Protein AF-A0A520B9X3-F1 (afdb_monomer_lite)

Sequence (328 aa):
MKSFNWRTSLVFCVSFFAVFLAEIAVNIACGPEQDPYDYYVSYFHNNVQGDDYTPFAFNEMVNLYSDEEVEDEGEINSEEWAKYLSVKKEDVYQIMYNADSLTSVKLARLSAKSYNNLPDSLKQNSFVQSLLKNESALKYFLFAKSCEPLAIANYDSWNPAPRDSGLMEKKAEEALANAKAEKDQFLKLRYAYQAIRMQHYAGYYGEAQTTYEQLIEPINSNSSIKGWAMAIYAGAVRYLGNPDKGAYLFSKVFASNPERRVQAYKNYFYTGASLDETLKFARNKGEKANIFAINSFGNPSPDLNGLEKVYDNDPTSLITGALLTREV

Radius of gyration: 25.86 Å; chains: 1; bounding box: 50×89×60 Å

Foldseek 3Di:
DPDDDVVVVVVVVVVVCVVVVVVVVVCVVCPPDQPLPPPPDDPDDQAPLHCLQQQLGDRLRDLTNDLAFPDAPLLLVLVVLCVVLVFDSVLSSCQPPVQDPVSLVLLLVQEPVCLVVDDPSLVPRRSSVSLRVDVLSSVLSNLVSVCVVQLDFPDDVVDGDDGPLVVLQVSLVVLVVSLVVDPDLVSNLSSLLSNLSSCLSSVVLVSSLVSCVPRHVPRPDPRCSSLVSLLSNLVSCLVVPNLLCSLLSLLVSLQRPSNCNSVSLVSSVVSVDDLVSNCVPDDALQSNLSSLLSVLSSDSAQDVVSLVSNCVSCVPDSSNVSSVSNND

pLDDT: mean 90.92, std 10.62, range [48.62, 98.81]

Secondary structure (DSSP, 8-state):
-PPP-HHHHHHHHHHHHHHHHHHHHHHHHTPPP----TTS-----TTTT-STTGGGS--SS-SSS-SS-SS-HHHHHHHHHHHHHT--HHHHHHHHTS--HHHHHHHTT--TTTGGGS-HHHHH-HHHHHHHH-HHHHHHHHHHHHHHHHHS----SSS-PPP-HHHHHHHHHHHHHHHHH---HHHHHHHHHHHHHHHHHTT-HHHHHHHIIIIITT-----THHHHHHHHHHHHHHHTT-HHHHHHHHHHHHHH-GGGHHHHHHHHHHTT--HHHHHTT--SHHHHHHHHHHHHHT-SS--HHHHHHHHHH-TT-HHHHHHHTT--

Structure (mmCIF, N/CA/C/O backbone):
data_AF-A0A520B9X3-F1
#
_entry.id   AF-A0A520B9X3-F1
#
loop_
_atom_site.group_PDB
_atom_site.id
_atom_site.type_symbol
_atom_site.label_atom_id
_atom_site.label_alt_id
_atom_site.label_comp_id
_atom_site.label_asym_id
_atom_site.label_entity_id
_atom_site.label_seq_id
_atom_site.pdbx_PDB_ins_code
_atom_site.Cartn_x
_atom_site.Cartn_y
_atom_site.Cartn_z
_atom_site.occupancy
_atom_site.B_iso_or_equiv
_atom_site.auth_seq_id
_atom_site.auth_comp_id
_atom_site.auth_asym_id
_atom_site.auth_atom_id
_atom_site.pdbx_PDB_model_num
ATOM 1 N N . MET A 1 1 ? 18.470 73.002 -31.921 1.00 48.62 1 MET A N 1
ATOM 2 C CA . MET A 1 1 ? 18.634 71.573 -31.576 1.00 48.62 1 MET A CA 1
ATOM 3 C C . MET A 1 1 ? 18.367 71.430 -30.084 1.00 48.62 1 MET A C 1
ATOM 5 O O . MET A 1 1 ? 19.103 72.024 -29.309 1.00 48.62 1 MET A O 1
ATOM 9 N N . LYS A 1 2 ? 17.272 70.777 -29.667 1.00 56.62 2 LYS A N 1
ATOM 10 C CA . LYS A 1 2 ? 17.020 70.521 -28.236 1.00 56.62 2 LYS A CA 1
ATOM 11 C C . LYS A 1 2 ? 18.011 69.452 -27.773 1.00 56.62 2 LYS A C 1
ATOM 13 O O . LYS A 1 2 ? 18.096 68.408 -28.415 1.00 56.62 2 LYS A O 1
ATOM 18 N N . SER A 1 3 ? 18.787 69.735 -26.726 1.00 62.50 3 SER A N 1
ATOM 19 C CA . SER A 1 3 ? 19.737 68.770 -26.175 1.00 62.50 3 SER A CA 1
ATOM 20 C C . SER A 1 3 ? 18.973 67.564 -25.633 1.00 62.50 3 SER A C 1
ATOM 22 O O . SER A 1 3 ? 17.979 67.696 -24.917 1.00 62.50 3 SER A O 1
ATOM 24 N N . PHE A 1 4 ? 19.405 66.377 -26.037 1.00 65.94 4 PHE A N 1
ATOM 25 C CA . PHE A 1 4 ? 18.802 65.128 -25.602 1.00 65.94 4 PHE A CA 1
ATOM 26 C C . PHE A 1 4 ? 19.157 64.909 -24.124 1.00 65.94 4 PHE A C 1
ATOM 28 O O . PHE A 1 4 ? 20.334 64.890 -23.760 1.00 65.94 4 PHE A O 1
ATOM 35 N N . ASN A 1 5 ? 18.151 64.803 -23.252 1.00 81.44 5 ASN A N 1
ATOM 36 C CA . ASN A 1 5 ? 18.371 64.583 -21.824 1.00 81.44 5 ASN A CA 1
ATOM 37 C C . ASN A 1 5 ? 18.665 63.098 -21.585 1.00 81.44 5 ASN A C 1
ATOM 39 O O . ASN A 1 5 ? 17.750 62.278 -21.519 1.00 81.44 5 ASN A O 1
ATOM 43 N N . TRP A 1 6 ? 19.949 62.768 -21.443 1.00 84.94 6 TRP A N 1
ATOM 44 C CA . TRP A 1 6 ? 20.436 61.398 -21.267 1.00 84.94 6 TRP A CA 1
ATOM 45 C C . TRP A 1 6 ? 19.761 60.651 -20.108 1.00 84.94 6 TRP A C 1
ATOM 47 O O . TRP A 1 6 ? 19.606 59.436 -20.180 1.00 84.94 6 TRP A O 1
ATOM 57 N N . ARG A 1 7 ? 19.301 61.358 -19.064 1.00 85.50 7 ARG A N 1
ATOM 58 C CA . ARG A 1 7 ? 18.574 60.745 -17.941 1.00 85.50 7 ARG A CA 1
ATOM 59 C C . ARG A 1 7 ? 17.216 60.210 -18.376 1.00 85.50 7 ARG A C 1
ATOM 61 O O . ARG A 1 7 ? 16.838 59.116 -17.982 1.00 85.50 7 ARG A O 1
ATOM 68 N N . THR A 1 8 ? 16.504 60.957 -19.216 1.00 82.75 8 THR A N 1
ATOM 69 C CA . THR A 1 8 ? 15.206 60.536 -19.756 1.00 82.75 8 THR A CA 1
ATOM 70 C C . THR A 1 8 ? 15.373 59.344 -20.698 1.00 82.75 8 THR A C 1
ATOM 72 O O . THR A 1 8 ? 14.574 58.416 -20.650 1.00 82.75 8 THR A O 1
ATOM 75 N N . SER A 1 9 ? 16.445 59.319 -21.497 1.00 84.88 9 SER A N 1
ATOM 76 C CA . SER A 1 9 ? 16.777 58.174 -22.356 1.00 84.88 9 SER A CA 1
ATOM 77 C C . SER A 1 9 ? 17.153 56.932 -21.552 1.00 84.88 9 SER A C 1
ATOM 79 O O . SER A 1 9 ? 16.728 55.838 -21.897 1.00 84.88 9 SER A O 1
ATOM 81 N N . LEU A 1 10 ? 17.908 57.096 -20.461 1.00 89.81 10 LEU A N 1
ATOM 82 C CA . LEU A 1 10 ? 18.286 55.990 -19.586 1.00 89.81 10 LEU A CA 1
ATOM 83 C C . LEU A 1 10 ? 17.057 55.385 -18.897 1.00 89.81 10 LEU A C 1
ATOM 85 O O . LEU A 1 10 ? 16.896 54.170 -18.904 1.00 89.81 10 LEU A O 1
ATOM 89 N N . VAL A 1 11 ? 16.169 56.229 -18.357 1.00 89.25 11 VAL A N 1
ATOM 90 C CA . VAL A 1 11 ? 14.904 55.780 -17.751 1.00 89.25 11 VAL A CA 1
ATOM 91 C C . VAL A 1 11 ? 14.054 55.043 -18.782 1.00 89.25 11 VAL A C 1
ATOM 93 O O . VAL A 1 11 ? 13.584 53.949 -18.496 1.00 89.25 11 VAL A O 1
ATOM 96 N N . PHE A 1 12 ? 13.922 55.584 -19.997 1.00 89.12 12 PHE A N 1
ATOM 97 C CA . PHE A 1 12 ? 13.189 54.915 -21.070 1.00 89.12 12 PHE A CA 1
ATOM 98 C C . PHE A 1 12 ? 13.795 53.552 -21.427 1.00 89.12 12 PHE A C 1
ATOM 100 O O . PHE A 1 12 ? 13.063 52.570 -21.482 1.00 89.12 12 PHE A O 1
ATOM 107 N N . CYS A 1 13 ? 15.116 53.463 -21.610 1.00 90.56 13 CYS A N 1
ATOM 108 C CA . CYS A 1 13 ? 15.782 52.196 -21.913 1.00 90.56 13 CYS A CA 1
ATOM 109 C C . CYS A 1 13 ? 15.589 51.171 -20.791 1.00 90.56 13 CYS A C 1
ATOM 111 O O . CYS A 1 13 ? 15.229 50.034 -21.072 1.00 90.56 13 CYS A O 1
ATOM 113 N N . VAL A 1 14 ? 15.780 51.558 -19.526 1.00 90.44 14 VAL A N 1
ATOM 114 C CA . VAL A 1 14 ? 15.613 50.643 -18.385 1.00 90.44 14 VAL A CA 1
ATOM 115 C C . VAL A 1 14 ? 14.162 50.178 -18.263 1.00 90.44 14 VAL A C 1
ATOM 117 O O . VAL A 1 14 ? 13.930 48.987 -18.086 1.00 90.44 14 VAL A O 1
ATOM 120 N N . SER A 1 15 ? 13.184 51.075 -18.412 1.00 90.19 15 SER A N 1
ATOM 121 C CA . SER A 1 15 ? 11.765 50.704 -18.401 1.00 90.19 15 SER A CA 1
ATOM 122 C C . SER A 1 15 ? 11.392 49.807 -19.583 1.00 90.19 15 SER A C 1
ATOM 124 O O . SER A 1 15 ? 10.657 48.843 -19.396 1.00 90.19 15 SER A O 1
ATOM 126 N N . PHE A 1 16 ? 11.925 50.077 -20.778 1.00 88.50 16 PHE A N 1
ATOM 127 C CA . PHE A 1 16 ? 11.709 49.242 -21.957 1.00 88.50 16 PHE A CA 1
ATOM 128 C C . PHE A 1 16 ? 12.282 47.836 -21.756 1.00 88.50 16 PHE A C 1
ATOM 130 O O . PHE A 1 16 ? 11.570 46.862 -21.967 1.00 88.50 16 PHE A O 1
ATOM 137 N N . PHE A 1 17 ? 13.522 47.716 -21.271 1.00 88.56 17 PHE A N 1
ATOM 138 C CA . PHE A 1 17 ? 14.121 46.416 -20.963 1.00 88.56 17 PHE A CA 1
ATOM 139 C C . PHE A 1 17 ? 13.389 45.689 -19.834 1.00 88.56 17 PHE A C 1
ATOM 141 O O . PHE A 1 17 ? 13.201 44.483 -19.930 1.00 88.56 17 PHE A O 1
ATOM 148 N N . ALA A 1 18 ? 12.937 46.393 -18.794 1.00 87.50 18 ALA A N 1
ATOM 149 C CA . ALA A 1 18 ? 12.173 45.780 -17.711 1.00 87.50 18 ALA A CA 1
ATOM 150 C C . ALA A 1 18 ? 10.850 45.185 -18.213 1.00 87.50 18 ALA A C 1
ATOM 152 O O . ALA A 1 18 ? 10.524 44.061 -17.856 1.00 87.50 18 ALA A O 1
ATOM 153 N N . VAL A 1 19 ? 10.117 45.900 -19.073 1.00 85.75 19 VAL A N 1
ATOM 154 C CA . VAL A 1 19 ? 8.857 45.405 -19.652 1.00 85.75 19 VAL A CA 1
ATOM 155 C C . VAL A 1 19 ? 9.114 44.278 -20.656 1.00 85.75 19 VAL A C 1
ATOM 157 O O . VAL A 1 19 ? 8.482 43.231 -20.568 1.00 85.75 19 VAL A O 1
ATOM 160 N N . PHE A 1 20 ? 10.077 44.460 -21.562 1.00 82.81 20 PHE A N 1
ATOM 161 C CA . PHE A 1 20 ? 10.393 43.487 -22.610 1.00 82.81 20 PHE A CA 1
ATOM 162 C C . PHE A 1 20 ? 10.932 42.165 -22.041 1.00 82.81 20 PHE A C 1
ATOM 164 O O . PHE A 1 20 ? 10.574 41.090 -22.508 1.00 82.81 20 PHE A O 1
ATOM 171 N N . LEU A 1 21 ? 11.769 42.218 -20.999 1.00 83.94 21 LEU A N 1
ATOM 172 C CA . LEU A 1 21 ? 12.324 41.014 -20.373 1.00 83.94 21 LEU A CA 1
ATOM 173 C C . LEU A 1 21 ? 11.376 40.385 -19.341 1.00 83.94 21 LEU A C 1
ATOM 175 O O . LEU A 1 21 ? 11.460 39.178 -19.115 1.00 83.94 21 LEU A O 1
ATOM 179 N N . ALA A 1 22 ? 10.461 41.153 -18.738 1.00 79.31 22 ALA A N 1
ATOM 180 C CA . ALA A 1 22 ? 9.428 40.593 -17.865 1.00 79.31 22 ALA A CA 1
ATOM 181 C C . ALA A 1 22 ? 8.488 39.654 -18.633 1.00 79.31 22 ALA A C 1
ATOM 183 O O . ALA A 1 22 ? 8.129 38.601 -18.116 1.00 79.31 22 ALA A O 1
ATOM 184 N N . GLU A 1 23 ? 8.146 39.982 -19.881 1.00 71.88 23 GLU A N 1
ATOM 185 C CA . GLU A 1 23 ? 7.345 39.108 -20.743 1.00 71.88 23 GLU A CA 1
ATOM 186 C C . GLU A 1 23 ? 8.062 37.780 -21.045 1.00 71.88 23 GLU A C 1
ATOM 188 O O . GLU A 1 23 ? 7.445 36.716 -21.022 1.00 71.88 23 GLU A O 1
ATOM 193 N N . ILE A 1 24 ? 9.381 37.814 -21.262 1.00 75.50 24 ILE A N 1
ATOM 194 C CA . ILE A 1 24 ? 10.187 36.601 -21.463 1.00 75.50 24 ILE A CA 1
ATOM 195 C C . ILE A 1 24 ? 10.189 35.744 -20.192 1.00 75.50 24 ILE A C 1
ATOM 197 O O . ILE A 1 24 ? 10.021 34.532 -20.276 1.00 75.50 24 ILE A O 1
ATOM 201 N N . ALA A 1 25 ? 10.321 36.353 -19.011 1.00 68.50 25 ALA A N 1
ATOM 202 C CA . ALA A 1 25 ? 10.255 35.625 -17.745 1.00 68.50 25 ALA A CA 1
ATOM 203 C C . ALA A 1 25 ? 8.876 34.978 -17.512 1.00 68.50 25 ALA A C 1
ATOM 205 O O . ALA A 1 25 ? 8.813 33.846 -17.039 1.00 68.50 25 ALA A O 1
ATOM 206 N N . VAL A 1 26 ? 7.784 35.655 -17.889 1.00 66.88 26 VAL A N 1
ATOM 207 C CA . VAL A 1 26 ? 6.416 35.114 -17.802 1.00 66.88 26 VAL A CA 1
ATOM 208 C C . VAL A 1 26 ? 6.203 33.966 -18.793 1.00 66.88 26 VAL A C 1
ATOM 210 O O . VAL A 1 26 ? 5.652 32.941 -18.407 1.00 66.88 26 VAL A O 1
ATOM 213 N N . ASN A 1 27 ? 6.690 34.083 -20.031 1.00 64.31 27 ASN A N 1
ATOM 214 C CA . ASN A 1 27 ? 6.592 33.008 -21.027 1.00 64.31 27 ASN A CA 1
ATOM 215 C C . ASN A 1 27 ? 7.487 31.800 -20.702 1.00 64.31 27 ASN A C 1
ATOM 217 O O . ASN A 1 27 ? 7.122 30.674 -21.009 1.00 64.31 27 ASN A O 1
ATOM 221 N N . ILE A 1 28 ? 8.643 31.996 -20.057 1.00 65.00 28 ILE A N 1
ATOM 222 C CA . ILE A 1 28 ? 9.467 30.879 -19.559 1.00 65.00 28 ILE A CA 1
ATOM 223 C C . ILE A 1 28 ? 8.804 30.218 -18.339 1.00 65.00 28 ILE A C 1
ATOM 225 O O . ILE A 1 28 ? 8.915 29.008 -18.164 1.00 65.00 28 ILE A O 1
ATOM 229 N N . ALA A 1 29 ? 8.103 30.995 -17.505 1.00 57.03 29 ALA A N 1
ATOM 230 C CA . ALA A 1 29 ? 7.358 30.473 -16.359 1.00 57.03 29 ALA A CA 1
ATOM 231 C C .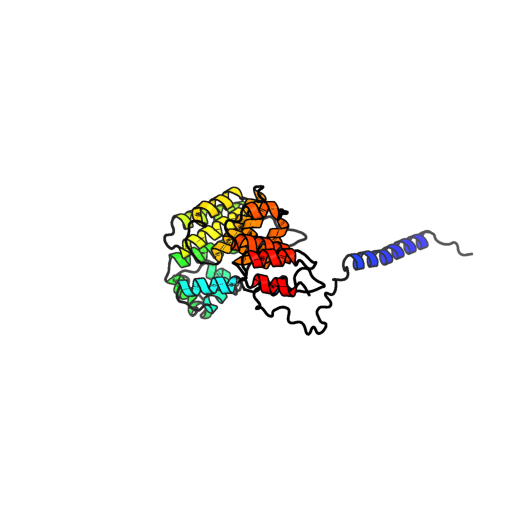 ALA A 1 29 ? 6.070 29.734 -16.767 1.00 57.03 29 ALA A C 1
ATOM 233 O O . ALA A 1 29 ? 5.653 28.816 -16.070 1.00 57.03 29 ALA A O 1
ATOM 234 N N . CYS A 1 30 ? 5.465 30.113 -17.895 1.00 55.88 30 CYS A N 1
ATOM 235 C CA . CYS A 1 30 ? 4.355 29.419 -18.545 1.00 55.88 30 CYS A CA 1
ATOM 236 C C . CYS A 1 30 ? 4.861 28.766 -19.835 1.00 55.88 30 CYS A C 1
ATOM 238 O O . CYS A 1 30 ? 4.460 29.150 -20.935 1.00 55.88 30 CYS A O 1
ATOM 240 N N . GLY A 1 31 ? 5.794 27.818 -19.704 1.00 52.91 31 GLY A N 1
ATOM 241 C CA . GLY A 1 31 ? 6.172 26.976 -20.835 1.00 52.91 31 GLY A CA 1
ATOM 242 C C . GLY A 1 31 ? 4.918 26.296 -21.402 1.00 52.91 31 GLY A C 1
ATOM 243 O O . GLY A 1 31 ? 4.026 25.966 -20.618 1.00 52.91 31 GLY A O 1
ATOM 244 N N . PRO A 1 32 ? 4.801 26.118 -22.730 1.00 56.94 32 PRO A N 1
ATOM 245 C CA . PRO A 1 32 ? 3.666 25.403 -23.292 1.00 56.94 32 PRO A CA 1
ATOM 246 C C . PRO A 1 32 ? 3.617 24.020 -22.641 1.00 56.94 32 PRO A C 1
ATOM 248 O O . PRO A 1 32 ? 4.577 23.254 -22.757 1.00 56.94 32 PRO A O 1
ATOM 251 N N . GLU A 1 33 ? 2.529 23.711 -21.933 1.00 56.31 33 GLU A N 1
ATOM 252 C CA . GLU A 1 33 ? 2.212 22.313 -21.669 1.00 56.31 33 GLU A CA 1
ATOM 253 C C . GLU A 1 33 ? 2.140 21.643 -23.034 1.00 56.31 33 GLU A C 1
ATOM 255 O O . GLU A 1 33 ? 1.514 22.155 -23.969 1.00 56.31 33 GLU A O 1
ATOM 260 N N . GLN A 1 34 ? 2.900 20.565 -23.180 1.00 53.72 34 GLN A N 1
ATOM 261 C CA . GLN A 1 34 ? 2.892 19.780 -24.393 1.00 53.72 34 GLN A CA 1
ATOM 262 C C . GLN A 1 34 ? 1.481 19.207 -24.497 1.00 53.72 34 GLN A C 1
ATOM 264 O O . GLN A 1 34 ? 1.135 18.299 -23.749 1.00 53.72 34 GLN A O 1
ATOM 269 N N . ASP A 1 35 ? 0.651 19.823 -25.340 1.00 59.09 35 ASP A N 1
ATOM 270 C CA . ASP A 1 35 ? -0.685 19.322 -25.624 1.00 59.09 35 ASP A CA 1
ATOM 271 C C . ASP A 1 35 ? -0.510 17.868 -26.092 1.00 59.09 35 ASP A C 1
ATOM 273 O O . ASP A 1 35 ? 0.201 17.648 -27.079 1.00 59.09 35 ASP A O 1
ATOM 277 N N . PRO A 1 36 ? -1.055 16.870 -25.375 1.00 61.81 36 PRO A N 1
ATOM 278 C CA . PRO A 1 36 ? -0.874 15.475 -25.738 1.00 61.81 36 PRO A CA 1
ATOM 279 C C . PRO A 1 36 ? -1.550 15.141 -27.072 1.00 61.81 36 PRO A C 1
ATOM 281 O O . PRO A 1 36 ? -1.306 14.060 -27.595 1.00 61.81 36 PRO A O 1
ATOM 284 N N . TYR A 1 37 ? -2.374 16.038 -27.645 1.00 62.84 37 TYR A N 1
ATOM 285 C CA . TYR A 1 37 ? -3.093 15.829 -28.909 1.00 62.84 37 TYR A CA 1
ATOM 286 C C . TYR A 1 37 ? -3.859 14.488 -28.949 1.00 62.84 37 TYR A C 1
ATOM 288 O O . TYR A 1 37 ? -4.148 13.947 -30.015 1.00 62.84 37 TYR A O 1
ATOM 296 N N . ASP A 1 38 ? -4.219 13.946 -27.787 1.00 61.91 38 ASP A N 1
ATOM 297 C CA . ASP A 1 38 ? -4.893 12.657 -27.608 1.00 61.91 38 ASP A CA 1
ATOM 298 C C . ASP A 1 38 ? -6.422 12.759 -27.757 1.00 61.91 38 ASP A C 1
ATOM 300 O O . ASP A 1 38 ? -7.139 11.763 -27.691 1.00 61.91 38 ASP A O 1
ATOM 304 N N . TYR A 1 39 ? -6.926 13.964 -28.038 1.00 63.66 39 TYR A N 1
ATOM 305 C CA . TYR A 1 39 ? -8.328 14.259 -28.341 1.00 63.66 39 TYR A CA 1
ATOM 306 C C . TYR A 1 39 ? -8.732 13.982 -29.793 1.00 63.66 39 TYR A C 1
ATOM 308 O O . TYR A 1 39 ? -9.912 14.118 -30.141 1.00 63.66 39 TYR A O 1
ATOM 316 N N . TYR A 1 40 ? -7.789 13.639 -30.675 1.00 70.56 40 TYR A N 1
ATOM 317 C CA . TYR A 1 40 ? -8.148 13.205 -32.020 1.00 70.56 40 TYR A CA 1
ATOM 318 C C . TYR A 1 40 ? -8.819 11.835 -31.965 1.00 70.56 40 TYR A C 1
ATOM 320 O O . TYR A 1 40 ? -8.430 10.951 -31.207 1.00 70.56 40 TYR A O 1
ATOM 328 N N . VAL A 1 41 ? -9.848 11.652 -32.792 1.00 69.81 41 VAL A N 1
ATOM 329 C CA . VAL A 1 41 ? -10.586 10.389 -32.855 1.00 69.81 41 VAL A CA 1
ATOM 330 C C . VAL A 1 41 ? -9.636 9.271 -33.281 1.00 69.81 41 VAL A C 1
ATOM 332 O O . VAL A 1 41 ? -9.245 9.189 -34.445 1.00 69.81 41 VAL A O 1
ATOM 335 N N . SER A 1 42 ? -9.304 8.396 -32.337 1.00 72.62 42 SER A N 1
ATOM 336 C CA . SER A 1 42 ? -8.644 7.124 -32.600 1.00 72.62 42 SER A CA 1
ATOM 337 C C . SER A 1 42 ? -9.695 6.028 -32.764 1.00 72.62 42 SER A C 1
ATOM 339 O O . SER A 1 42 ? -10.625 5.914 -31.967 1.00 72.62 42 SER A O 1
ATOM 341 N N . TYR A 1 43 ? -9.544 5.205 -33.801 1.00 81.50 43 TYR A N 1
ATOM 342 C CA . TYR A 1 43 ? -10.324 3.971 -33.980 1.00 81.50 43 TYR A CA 1
ATOM 343 C C . TYR A 1 43 ? -9.592 2.742 -33.422 1.00 81.50 43 TYR A C 1
ATOM 345 O O . TYR A 1 43 ? -10.046 1.611 -33.598 1.00 81.50 43 TYR A O 1
ATOM 353 N N . PHE A 1 44 ? -8.442 2.954 -32.779 1.00 82.56 44 PHE A N 1
ATOM 354 C CA . PHE A 1 44 ? -7.678 1.912 -32.118 1.00 82.56 44 PHE A CA 1
ATOM 355 C C . PHE A 1 44 ? -8.135 1.776 -30.664 1.00 82.56 44 PHE A C 1
ATOM 357 O O . PHE A 1 44 ? -8.001 2.702 -29.868 1.00 82.56 44 PHE A O 1
ATOM 364 N N . HIS A 1 45 ? -8.668 0.606 -30.319 1.00 81.06 45 HIS A N 1
ATOM 365 C CA . HIS A 1 45 ? -9.010 0.263 -28.942 1.00 81.06 45 HIS A CA 1
ATOM 366 C C . HIS A 1 45 ? -7.753 -0.228 -28.212 1.00 81.06 45 HIS A C 1
ATOM 368 O O . HIS A 1 45 ? -7.365 -1.389 -28.337 1.00 81.06 45 HIS A O 1
ATOM 374 N N . ASN A 1 46 ? -7.116 0.654 -27.443 1.00 79.31 46 ASN A N 1
ATOM 375 C CA . ASN A 1 46 ? -5.875 0.371 -26.711 1.00 79.31 46 ASN A CA 1
ATOM 376 C C . ASN A 1 46 ? -6.086 -0.386 -25.379 1.00 79.31 46 ASN A C 1
ATOM 378 O O . ASN A 1 46 ? -5.119 -0.665 -24.678 1.00 79.31 46 ASN A O 1
ATOM 382 N N . ASN A 1 47 ? -7.326 -0.765 -25.048 1.00 77.12 47 ASN A N 1
ATOM 383 C CA . ASN A 1 47 ? -7.705 -1.495 -23.831 1.00 77.12 47 ASN A CA 1
ATOM 384 C C . ASN A 1 47 ? -8.458 -2.813 -24.114 1.00 77.12 47 ASN A C 1
ATOM 386 O O . ASN A 1 47 ? -9.216 -3.299 -23.279 1.00 77.12 47 ASN A O 1
ATOM 390 N N . VAL A 1 48 ? -8.255 -3.437 -25.283 1.00 78.12 48 VAL A N 1
ATOM 391 C CA . VAL A 1 48 ? -8.940 -4.692 -25.688 1.00 78.12 48 VAL A CA 1
ATOM 392 C C . VAL A 1 48 ? -8.789 -5.868 -24.708 1.00 78.12 48 VAL A C 1
ATOM 394 O O . VAL A 1 48 ? -9.494 -6.866 -24.833 1.00 78.12 48 VAL A O 1
ATOM 397 N N . GLN A 1 49 ? -7.874 -5.768 -23.746 1.00 76.94 49 GLN A N 1
ATOM 398 C CA . GLN A 1 49 ? -7.557 -6.797 -22.752 1.00 76.94 49 GLN A CA 1
ATOM 399 C C . GLN A 1 49 ? -8.133 -6.479 -21.362 1.00 76.94 49 GLN A C 1
ATOM 401 O O . GLN A 1 49 ? -7.966 -7.275 -20.444 1.00 76.94 49 GLN A O 1
ATOM 406 N N . GLY A 1 50 ? -8.836 -5.352 -21.215 1.00 83.38 50 GLY A N 1
ATOM 407 C CA . GLY A 1 50 ? -9.404 -4.871 -19.957 1.00 83.38 50 GLY A CA 1
ATOM 408 C C . GLY A 1 50 ? -8.780 -3.558 -19.487 1.00 83.38 50 GLY A C 1
ATOM 409 O O . GLY A 1 50 ? -7.781 -3.089 -20.036 1.00 83.38 50 GLY A O 1
ATOM 410 N N . ASP A 1 51 ? -9.378 -2.983 -18.443 1.00 87.31 51 ASP A N 1
ATOM 411 C CA . ASP A 1 51 ? -9.037 -1.641 -17.965 1.00 87.31 51 ASP A CA 1
ATOM 412 C C . ASP A 1 51 ? -7.924 -1.630 -16.898 1.00 87.31 51 ASP A C 1
ATOM 414 O O . ASP A 1 51 ? -7.418 -0.562 -16.552 1.00 87.31 51 ASP A O 1
ATOM 418 N N . ASP A 1 52 ? -7.475 -2.798 -16.426 1.00 88.69 52 ASP A N 1
ATOM 419 C CA . ASP A 1 52 ? -6.467 -2.943 -15.364 1.00 88.69 52 ASP A CA 1
ATOM 420 C C . ASP A 1 52 ? -5.166 -2.178 -15.666 1.00 88.69 52 ASP A C 1
ATOM 422 O O . ASP A 1 52 ? -4.532 -1.620 -14.770 1.00 88.69 52 ASP A O 1
ATOM 426 N N . TYR A 1 53 ? -4.748 -2.133 -16.931 1.00 90.50 53 TYR A N 1
ATOM 427 C CA . TYR A 1 53 ? -3.513 -1.468 -17.358 1.00 90.50 53 TYR A CA 1
ATOM 428 C C . TYR A 1 53 ? -3.771 -0.175 -18.138 1.00 90.50 53 TYR A C 1
ATOM 430 O O . TYR A 1 53 ? -2.858 0.315 -18.796 1.00 90.50 53 TYR A O 1
ATOM 438 N N . THR A 1 54 ? -4.968 0.413 -18.027 1.00 89.12 54 THR A N 1
ATOM 439 C CA . THR A 1 54 ? -5.325 1.681 -18.693 1.00 89.12 54 THR A CA 1
ATOM 440 C C . THR A 1 54 ? -4.291 2.799 -18.496 1.00 89.12 54 THR A C 1
ATOM 442 O O . THR A 1 54 ? -3.954 3.441 -19.488 1.00 89.12 54 THR A O 1
ATOM 445 N N . PRO A 1 55 ? -3.688 3.010 -17.304 1.00 90.88 55 PRO A N 1
ATOM 446 C CA . PRO A 1 55 ? -2.640 4.023 -17.124 1.00 90.88 55 PRO A CA 1
ATOM 447 C C . PRO A 1 55 ? -1.410 3.824 -18.024 1.00 90.88 55 PRO A C 1
ATOM 449 O O . PRO A 1 55 ? -0.679 4.770 -18.305 1.00 90.88 55 PRO A O 1
ATOM 452 N N . PHE A 1 56 ? -1.191 2.597 -18.501 1.00 90.06 56 PHE A N 1
ATOM 453 C CA . PHE A 1 56 ? -0.070 2.185 -19.349 1.00 90.06 56 PHE A CA 1
ATOM 454 C C . PHE A 1 56 ? -0.476 1.925 -20.804 1.00 90.06 56 PHE A C 1
ATOM 456 O O . PHE A 1 56 ? 0.354 1.466 -21.600 1.00 90.06 56 PHE A O 1
ATOM 463 N N . ALA A 1 57 ? -1.740 2.188 -21.151 1.00 86.62 57 ALA A N 1
ATOM 464 C CA . ALA A 1 57 ? -2.238 2.034 -22.506 1.00 86.62 57 ALA A CA 1
ATOM 465 C C . ALA A 1 57 ? -1.402 2.871 -23.483 1.00 86.62 57 ALA A C 1
ATOM 467 O O . ALA A 1 57 ? -0.822 3.898 -23.120 1.00 86.62 57 ALA A O 1
ATOM 468 N N . PHE A 1 58 ? -1.298 2.403 -24.725 1.00 82.12 58 PHE A N 1
ATOM 469 C CA . PHE A 1 58 ? -0.502 3.092 -25.732 1.00 82.12 58 PHE A CA 1
ATOM 470 C C . PHE A 1 58 ? -1.028 4.513 -25.982 1.00 82.12 58 PHE A C 1
ATOM 472 O O . PHE A 1 58 ? -2.218 4.702 -26.253 1.00 82.12 58 PHE A O 1
ATOM 479 N N . ASN A 1 59 ? -0.113 5.480 -25.910 1.00 77.56 59 ASN A N 1
ATOM 480 C CA . ASN A 1 59 ? -0.288 6.862 -26.333 1.00 77.56 59 ASN A CA 1
ATOM 481 C C . ASN A 1 59 ? 1.065 7.366 -26.856 1.00 77.56 59 ASN A C 1
ATOM 483 O O . ASN A 1 59 ? 2.075 7.248 -26.166 1.00 77.56 59 ASN A O 1
ATOM 487 N N . GLU A 1 60 ? 1.090 7.895 -28.079 1.00 72.50 60 GLU A N 1
ATOM 488 C CA . GLU A 1 60 ? 2.318 8.335 -28.759 1.00 72.50 60 GLU A CA 1
ATOM 489 C C . GLU A 1 60 ? 2.965 9.566 -28.091 1.00 72.50 60 GLU A C 1
ATOM 491 O O . GLU A 1 60 ? 4.151 9.830 -28.280 1.00 72.50 60 GLU A O 1
ATOM 496 N N . MET A 1 61 ? 2.202 10.321 -27.296 1.00 74.19 61 MET A N 1
ATOM 497 C CA . MET A 1 61 ? 2.569 11.677 -26.872 1.00 74.19 61 MET A CA 1
ATOM 498 C C . MET A 1 61 ? 2.900 11.802 -25.381 1.00 74.19 61 MET A C 1
ATOM 500 O O . MET A 1 61 ? 3.464 12.814 -24.963 1.00 74.19 61 MET A O 1
ATOM 504 N N . VAL A 1 62 ? 2.585 10.788 -24.569 1.00 76.12 62 VAL A N 1
ATOM 505 C CA . VAL A 1 62 ? 2.819 10.788 -23.116 1.00 76.12 62 VAL A CA 1
ATOM 506 C C . VAL A 1 62 ? 3.426 9.470 -22.642 1.00 76.12 62 VAL A C 1
ATOM 508 O O . VAL A 1 62 ? 3.160 8.405 -23.188 1.00 76.12 62 VAL A O 1
ATOM 511 N N . ASN A 1 63 ? 4.237 9.534 -21.583 1.00 76.25 63 ASN A N 1
ATOM 512 C CA . ASN A 1 63 ? 4.884 8.346 -21.012 1.00 76.25 63 ASN A CA 1
ATOM 513 C C . ASN A 1 63 ? 3.881 7.389 -20.342 1.00 76.25 63 ASN A C 1
ATOM 515 O O . ASN A 1 63 ? 4.036 6.173 -20.423 1.00 76.25 63 ASN A O 1
ATOM 519 N N . LEU A 1 64 ? 2.877 7.943 -19.661 1.00 85.88 64 LEU A N 1
ATOM 520 C CA . LEU A 1 64 ? 1.734 7.224 -19.104 1.00 85.88 64 LEU A CA 1
ATOM 521 C C . LEU A 1 64 ? 0.469 7.851 -19.677 1.00 85.88 64 LEU A C 1
ATOM 523 O O . LEU A 1 64 ? 0.376 9.074 -19.740 1.00 85.88 64 LEU A O 1
ATOM 527 N N . TYR A 1 65 ? -0.496 7.020 -20.061 1.00 84.12 65 TYR A N 1
ATOM 528 C CA . TYR A 1 65 ? -1.799 7.478 -20.541 1.00 84.12 65 TYR A CA 1
ATOM 529 C C . TYR A 1 65 ? -2.589 8.191 -19.437 1.00 84.12 65 TYR A C 1
ATOM 531 O O . TYR A 1 65 ? -3.305 9.150 -19.699 1.00 84.12 65 TYR A O 1
ATOM 539 N N . SER A 1 66 ? -2.432 7.739 -18.192 1.00 86.44 66 SER A N 1
ATOM 540 C CA . SER A 1 66 ? -2.965 8.412 -17.012 1.00 86.44 66 SER A CA 1
ATOM 541 C C . SER A 1 66 ? -2.003 8.251 -15.841 1.00 86.44 66 SER A C 1
ATOM 543 O O . SER A 1 66 ? -1.354 7.218 -15.687 1.00 86.44 66 SER A O 1
ATOM 545 N N . ASP A 1 67 ? -1.926 9.280 -15.004 1.00 86.88 67 ASP A N 1
ATOM 546 C CA . ASP A 1 67 ? -1.214 9.235 -13.728 1.00 86.88 67 ASP A CA 1
ATOM 547 C C . ASP A 1 67 ? -2.100 8.752 -12.566 1.00 86.88 67 ASP A C 1
ATOM 549 O O . ASP A 1 67 ? -1.619 8.632 -11.435 1.00 86.88 67 ASP A O 1
ATOM 553 N N . GLU A 1 68 ? -3.378 8.486 -12.838 1.00 90.25 68 GLU A N 1
ATOM 554 C CA . GLU A 1 68 ? -4.351 7.992 -11.870 1.00 90.25 68 GLU A CA 1
ATOM 555 C C . GLU A 1 68 ? -4.269 6.468 -11.724 1.00 90.25 68 GLU A C 1
ATOM 557 O O . GLU A 1 68 ? -4.022 5.732 -12.683 1.00 90.25 68 GLU A O 1
ATOM 562 N N . GLU A 1 69 ? -4.485 5.987 -10.502 1.00 93.00 69 GLU A N 1
ATOM 563 C CA . GLU A 1 69 ? -4.619 4.557 -10.229 1.00 93.00 69 GLU A CA 1
ATOM 564 C C . GLU A 1 69 ? -5.996 4.063 -10.700 1.00 93.00 69 GLU A C 1
ATOM 566 O O . GLU A 1 69 ? -6.981 4.798 -10.640 1.00 93.00 69 GLU A O 1
ATOM 571 N N . VAL A 1 70 ? -6.077 2.810 -11.158 1.00 91.75 70 VAL A N 1
ATOM 572 C CA . VAL A 1 70 ? -7.334 2.233 -11.683 1.00 91.75 70 VAL A CA 1
ATOM 573 C C . VAL A 1 70 ? -8.329 1.927 -10.566 1.00 91.75 70 VAL A C 1
ATOM 575 O O . VAL A 1 70 ? -9.538 2.050 -10.752 1.00 91.75 70 VAL A O 1
ATOM 578 N N . GLU A 1 71 ? -7.820 1.529 -9.401 1.00 95.12 71 GLU A N 1
ATOM 579 C CA . GLU A 1 71 ? -8.626 1.241 -8.218 1.00 95.12 71 GLU A CA 1
ATOM 580 C C . GLU A 1 71 ? -8.347 2.254 -7.103 1.00 95.12 71 GLU A C 1
ATOM 582 O O . GLU A 1 71 ? -7.229 2.744 -6.945 1.00 95.12 71 GLU A O 1
ATOM 587 N N . ASP A 1 72 ? -9.370 2.546 -6.299 1.00 95.75 72 ASP A N 1
ATOM 588 C CA . ASP A 1 72 ? -9.257 3.466 -5.170 1.00 95.75 72 ASP A CA 1
ATOM 589 C C . ASP A 1 72 ? -8.858 2.722 -3.885 1.00 95.75 72 ASP A C 1
ATOM 591 O O . ASP A 1 72 ? -9.524 1.785 -3.433 1.00 95.75 72 ASP A O 1
ATOM 595 N N . GLU A 1 73 ? -7.776 3.183 -3.248 1.00 95.25 73 GLU A N 1
ATOM 596 C CA . GLU A 1 73 ? -7.285 2.628 -1.980 1.00 95.25 73 GLU A CA 1
ATOM 597 C C . GLU A 1 73 ? -8.370 2.641 -0.890 1.00 95.25 73 GLU A C 1
ATOM 599 O O . GLU A 1 73 ? -8.464 1.717 -0.072 1.00 95.25 73 GLU A O 1
ATOM 604 N N . GLY A 1 74 ? -9.182 3.700 -0.855 1.00 96.69 74 GLY A N 1
ATOM 605 C CA . GLY A 1 74 ? -10.229 3.874 0.137 1.00 96.69 74 GLY A CA 1
ATOM 606 C C . GLY A 1 74 ? -11.382 2.899 -0.038 1.00 96.69 74 GLY A C 1
ATOM 607 O O . GLY A 1 74 ? -11.862 2.343 0.954 1.00 96.69 74 GLY A O 1
ATOM 608 N N . GLU A 1 75 ? -11.786 2.635 -1.276 1.00 98.06 75 GLU A N 1
ATOM 609 C CA . GLU A 1 75 ? -12.795 1.643 -1.641 1.00 98.06 75 GLU A CA 1
ATOM 610 C C . GLU A 1 75 ? -12.345 0.235 -1.220 1.00 98.06 75 GLU A C 1
ATOM 612 O O . GLU A 1 75 ? -13.071 -0.438 -0.480 1.00 98.06 75 GLU A O 1
ATOM 617 N N . ILE A 1 76 ? -11.114 -0.166 -1.567 1.00 98.06 76 ILE A N 1
ATOM 618 C CA . ILE A 1 76 ? -10.527 -1.464 -1.180 1.00 98.06 76 ILE A CA 1
ATOM 619 C C . ILE A 1 76 ? -10.452 -1.601 0.342 1.00 98.06 76 ILE A C 1
ATOM 621 O O . ILE A 1 76 ? -10.874 -2.608 0.921 1.00 98.06 76 ILE A O 1
ATOM 625 N N . ASN A 1 77 ? -9.938 -0.578 1.033 1.00 98.06 77 ASN A N 1
ATOM 626 C CA . ASN A 1 77 ? -9.865 -0.614 2.490 1.00 98.06 77 ASN A CA 1
ATOM 627 C C . ASN A 1 77 ? -11.257 -0.753 3.121 1.00 98.06 77 ASN A C 1
ATOM 629 O O . ASN A 1 77 ? -11.431 -1.467 4.112 1.00 98.06 77 ASN A O 1
ATOM 633 N N . SER A 1 78 ? -12.237 -0.045 2.558 1.00 98.62 78 SER A N 1
ATOM 634 C CA . SER A 1 78 ? -13.610 -0.031 3.049 1.00 98.62 78 SER A CA 1
ATOM 635 C C . SER A 1 78 ? -14.286 -1.384 2.865 1.00 98.62 78 SER A C 1
ATOM 637 O O . SER A 1 78 ? -15.000 -1.821 3.766 1.00 98.62 78 SER A O 1
ATOM 639 N N . GLU A 1 79 ? -14.010 -2.094 1.768 1.00 98.56 79 GLU A N 1
ATOM 640 C CA . GLU A 1 79 ? -14.477 -3.469 1.542 1.00 98.56 79 GLU A CA 1
ATOM 641 C C . GLU A 1 79 ? -13.937 -4.443 2.582 1.00 98.56 79 GLU A C 1
ATOM 643 O O . GLU A 1 79 ? -14.691 -5.231 3.163 1.00 98.56 79 GLU A O 1
ATOM 648 N N . GLU A 1 80 ? -12.637 -4.372 2.865 1.00 98.50 80 GLU A N 1
ATOM 649 C CA . GLU A 1 80 ? -12.017 -5.232 3.864 1.00 98.50 80 GLU A CA 1
ATOM 650 C C . GLU A 1 80 ? -12.618 -5.020 5.262 1.00 98.50 80 GLU A C 1
ATOM 652 O O . GLU A 1 80 ? -12.933 -5.985 5.965 1.00 98.50 80 GLU A O 1
ATOM 657 N N . TRP A 1 81 ? -12.816 -3.761 5.662 1.00 98.69 81 TRP A N 1
ATOM 658 C CA . TRP A 1 81 ? -13.453 -3.403 6.932 1.00 98.69 81 TRP A CA 1
ATOM 659 C C . TRP A 1 81 ? -14.927 -3.792 6.984 1.00 98.69 81 TRP A C 1
ATOM 661 O O . TRP A 1 81 ? -15.386 -4.308 8.007 1.00 98.69 81 TRP A O 1
ATOM 671 N N . ALA A 1 82 ? -15.658 -3.581 5.890 1.00 98.69 82 ALA A N 1
ATOM 672 C CA . ALA A 1 82 ? -17.054 -3.970 5.765 1.00 98.69 82 ALA A CA 1
ATOM 673 C C . ALA A 1 82 ? -17.226 -5.474 5.957 1.00 98.69 82 ALA A C 1
ATOM 675 O O . ALA A 1 82 ? -18.076 -5.906 6.737 1.00 98.69 82 ALA A O 1
ATOM 676 N N . LYS A 1 83 ? -16.352 -6.272 5.335 1.00 98.50 83 LYS A N 1
ATOM 677 C CA . LYS A 1 83 ? -16.305 -7.722 5.523 1.00 98.50 83 LYS A CA 1
ATOM 678 C C . LYS A 1 83 ? -15.926 -8.103 6.954 1.00 98.50 83 LYS A C 1
ATOM 680 O O . LYS A 1 83 ? -16.603 -8.937 7.551 1.00 98.50 83 LYS A O 1
ATOM 685 N N . TYR A 1 84 ? -14.879 -7.495 7.514 1.00 98.50 84 TYR A N 1
ATOM 686 C CA . TYR A 1 84 ? -14.391 -7.800 8.865 1.00 98.50 84 TYR A CA 1
ATOM 687 C C . TYR A 1 84 ? -15.443 -7.522 9.952 1.00 98.50 84 TYR A C 1
ATOM 689 O O . TYR A 1 84 ? -15.620 -8.328 10.864 1.00 98.50 84 TYR A O 1
ATOM 697 N N . LEU A 1 85 ? -16.175 -6.410 9.843 1.00 98.38 85 LEU A N 1
ATOM 698 C CA . LEU A 1 85 ? -17.176 -5.992 10.831 1.00 98.38 85 LEU A CA 1
ATOM 699 C C . LEU A 1 85 ? -18.622 -6.344 10.461 1.00 98.38 85 LEU A C 1
ATOM 701 O O . LEU A 1 85 ? -19.521 -6.064 11.255 1.00 98.38 85 LEU A O 1
ATOM 705 N N . SER A 1 86 ? -18.845 -6.953 9.291 1.00 98.31 86 SER A N 1
ATOM 706 C CA . SER A 1 86 ? -20.173 -7.257 8.735 1.00 98.31 86 SER A CA 1
ATOM 707 C C . SER A 1 86 ? -21.081 -6.020 8.655 1.00 98.31 86 SER A C 1
ATOM 709 O O . SER A 1 86 ? -22.195 -6.006 9.180 1.00 98.31 86 SER A O 1
ATOM 711 N N . VAL A 1 87 ? -20.579 -4.961 8.016 1.00 98.62 87 VAL A N 1
ATOM 712 C CA . VAL A 1 87 ? -21.254 -3.659 7.852 1.00 98.62 87 VAL A CA 1
ATOM 713 C C . VAL A 1 87 ? -21.304 -3.244 6.382 1.00 98.62 87 VAL A C 1
ATOM 715 O O . VAL A 1 87 ? -20.746 -3.923 5.523 1.00 98.62 87 VAL A O 1
ATOM 718 N N . LYS A 1 88 ? -21.983 -2.135 6.073 1.00 98.44 88 LYS A N 1
ATOM 719 C CA . LYS A 1 88 ? -22.019 -1.593 4.708 1.00 98.44 88 LYS A CA 1
ATOM 720 C C . LYS A 1 88 ? -20.677 -0.959 4.349 1.00 98.44 88 LYS A C 1
ATOM 722 O O . LYS A 1 88 ? -20.118 -0.219 5.155 1.00 98.44 88 LYS A O 1
ATOM 727 N N . LYS A 1 89 ? -20.196 -1.206 3.131 1.00 98.44 89 LYS A N 1
ATOM 728 C CA . LYS A 1 89 ? -18.961 -0.618 2.593 1.00 98.44 89 LYS A CA 1
ATOM 729 C C . LYS A 1 89 ? -19.032 0.906 2.559 1.00 98.44 89 LYS A C 1
ATOM 731 O O . LYS A 1 89 ? -18.106 1.576 3.003 1.00 98.44 89 LYS A O 1
ATOM 736 N N . GLU A 1 90 ? -20.162 1.442 2.119 1.00 98.38 90 GLU A N 1
ATOM 737 C CA . GLU A 1 90 ? -20.397 2.879 1.967 1.00 98.38 90 GLU A CA 1
ATOM 738 C C . GLU A 1 90 ? -20.325 3.594 3.323 1.00 98.38 90 GLU A C 1
ATOM 740 O O . GLU A 1 90 ? -19.778 4.690 3.430 1.00 98.38 90 GLU A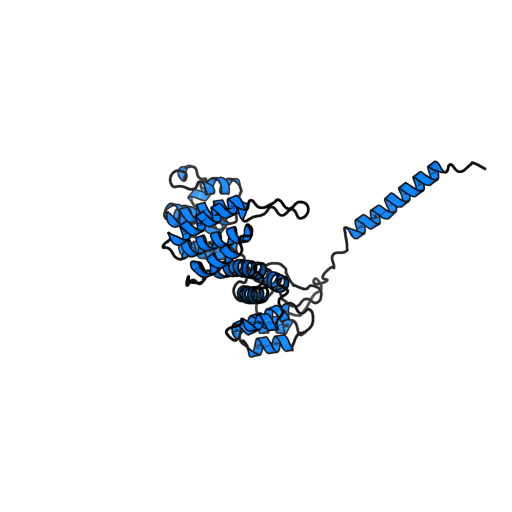 O 1
ATOM 745 N N . ASP A 1 91 ? -20.809 2.936 4.382 1.00 98.31 91 ASP A N 1
ATOM 746 C CA . ASP A 1 91 ? -20.735 3.451 5.748 1.00 98.31 91 ASP A CA 1
ATOM 747 C C . ASP A 1 91 ? -19.287 3.501 6.256 1.00 98.31 91 ASP A C 1
ATOM 749 O O . ASP A 1 91 ? -18.936 4.427 6.991 1.00 98.31 91 ASP A O 1
ATOM 753 N N . VAL A 1 92 ? -18.440 2.536 5.875 1.00 98.62 92 VAL A N 1
ATOM 754 C CA . VAL A 1 92 ? -17.004 2.572 6.192 1.00 98.62 92 VAL A CA 1
ATOM 755 C C . VAL A 1 92 ? -16.330 3.711 5.436 1.00 98.62 92 VAL A C 1
ATOM 757 O O . VAL A 1 92 ? -15.649 4.531 6.057 1.00 98.62 92 VAL A O 1
ATOM 760 N N . TYR A 1 93 ? -16.555 3.794 4.123 1.00 98.19 93 TYR A N 1
ATOM 761 C CA . TYR A 1 93 ? -15.931 4.796 3.261 1.00 98.19 93 TYR A CA 1
ATOM 762 C C . TYR A 1 93 ? -16.266 6.216 3.723 1.00 98.19 93 TYR A C 1
ATOM 764 O O . TYR A 1 93 ? -15.379 7.056 3.895 1.00 98.19 93 TYR A O 1
ATOM 772 N N . GLN A 1 94 ? -17.540 6.459 4.048 1.00 96.62 94 GLN A N 1
ATOM 773 C CA . GLN A 1 94 ? -18.004 7.732 4.591 1.00 96.62 94 GLN A CA 1
ATOM 774 C C . GLN A 1 94 ? -17.228 8.152 5.848 1.00 96.62 94 GLN A C 1
ATOM 776 O O . GLN A 1 94 ? -16.883 9.321 6.003 1.00 96.62 94 GLN A O 1
ATOM 781 N N . ILE A 1 95 ? -16.960 7.215 6.759 1.00 96.44 95 ILE A N 1
ATOM 782 C CA . ILE A 1 95 ? -16.332 7.497 8.057 1.00 96.44 95 ILE A CA 1
ATOM 783 C C . ILE A 1 95 ? -14.809 7.585 7.955 1.00 96.44 95 ILE A C 1
ATOM 785 O O . ILE A 1 95 ? -14.187 8.377 8.669 1.00 96.44 95 ILE A O 1
ATOM 789 N N . MET A 1 96 ? -14.194 6.758 7.112 1.00 94.50 96 MET A N 1
ATOM 790 C CA . MET A 1 96 ? -12.740 6.698 6.994 1.00 94.50 96 MET A CA 1
ATOM 791 C C . MET A 1 96 ? -12.189 7.770 6.053 1.00 94.50 96 MET A C 1
ATOM 793 O O . MET A 1 96 ? -11.207 8.411 6.430 1.00 94.50 96 MET A O 1
ATOM 797 N N . TYR A 1 97 ? -12.839 8.000 4.908 1.00 94.00 97 TYR A N 1
ATOM 798 C CA . TYR A 1 97 ? -12.292 8.776 3.787 1.00 94.00 97 TYR A CA 1
ATOM 799 C C . TYR A 1 97 ? -13.084 10.043 3.452 1.00 94.00 97 TYR A C 1
ATOM 801 O O . TYR A 1 97 ? -12.486 11.023 3.024 1.00 94.00 97 TYR A O 1
ATOM 809 N N . ASN A 1 98 ? -14.399 10.067 3.696 1.00 94.31 98 ASN A N 1
ATOM 810 C CA . ASN A 1 98 ? -15.262 11.202 3.329 1.00 94.31 98 ASN A CA 1
ATOM 811 C C . ASN A 1 98 ? -15.783 12.007 4.539 1.00 94.31 98 ASN A C 1
ATOM 813 O O . ASN A 1 98 ? -16.800 12.700 4.467 1.00 94.31 98 ASN A O 1
ATOM 817 N N . ALA A 1 99 ? -15.113 11.887 5.687 1.00 91.25 99 ALA A N 1
ATOM 818 C CA . ALA A 1 99 ? -15.477 12.606 6.898 1.00 91.25 99 ALA A CA 1
ATOM 819 C C . ALA A 1 99 ? -14.925 14.038 6.865 1.00 91.25 99 ALA A C 1
ATOM 821 O O . ALA A 1 99 ? -13.713 14.246 6.818 1.00 91.25 99 ALA A O 1
ATOM 822 N N . ASP A 1 100 ? -15.805 15.034 6.985 1.00 90.25 100 ASP A N 1
ATOM 823 C CA . ASP A 1 100 ? -15.379 16.426 7.146 1.00 90.25 100 ASP A CA 1
ATOM 824 C C . ASP A 1 100 ? -14.574 16.645 8.448 1.00 90.25 100 ASP A C 1
ATOM 826 O O . ASP A 1 100 ? -14.511 15.791 9.344 1.00 90.25 100 ASP A O 1
ATOM 830 N N . SER A 1 101 ? -13.945 17.815 8.584 1.00 88.12 101 SER A N 1
ATOM 831 C CA . SER A 1 101 ? -13.097 18.118 9.744 1.00 88.12 101 SER A CA 1
ATOM 832 C C . SER A 1 101 ? -13.858 18.079 11.078 1.00 88.12 101 SER A C 1
ATOM 834 O O . SER A 1 101 ? -13.307 17.634 12.086 1.00 88.12 101 SER A O 1
ATOM 836 N N . LEU A 1 102 ? -15.127 18.502 11.115 1.00 88.62 102 LEU A N 1
ATOM 837 C CA . LEU A 1 102 ? -15.938 18.501 12.342 1.00 88.62 102 LEU A CA 1
ATOM 838 C C . LEU A 1 102 ? -16.302 17.075 12.769 1.00 88.62 102 LEU A C 1
ATOM 840 O O . LEU A 1 102 ? -16.270 16.736 13.956 1.00 88.62 102 LEU A O 1
ATOM 844 N N . THR A 1 103 ? -16.634 16.239 11.796 1.00 90.31 103 THR A N 1
ATOM 845 C CA . THR A 1 103 ? -16.933 14.820 11.944 1.00 90.31 103 THR A CA 1
ATOM 846 C C . THR A 1 103 ? -15.689 14.076 12.407 1.00 90.31 103 THR A C 1
ATOM 848 O O . THR A 1 103 ? -15.750 13.355 13.401 1.00 90.31 103 THR A O 1
ATOM 851 N N . SER A 1 104 ? -14.537 14.347 11.795 1.00 88.62 104 SER A N 1
ATOM 852 C CA . SER A 1 104 ? -13.245 13.773 12.180 1.00 88.62 104 SER A CA 1
ATOM 853 C C . SER A 1 104 ? -12.876 14.079 13.637 1.00 88.62 104 SER A C 1
ATOM 855 O O . SER A 1 104 ? -12.481 13.176 14.375 1.00 88.62 104 SER A O 1
ATOM 857 N N . VAL A 1 105 ? -13.103 15.312 14.113 1.00 89.12 105 VAL A N 1
ATOM 858 C CA . VAL A 1 105 ? -12.880 15.680 15.528 1.00 89.12 105 VAL A CA 1
ATOM 859 C C . VAL A 1 105 ? -13.787 14.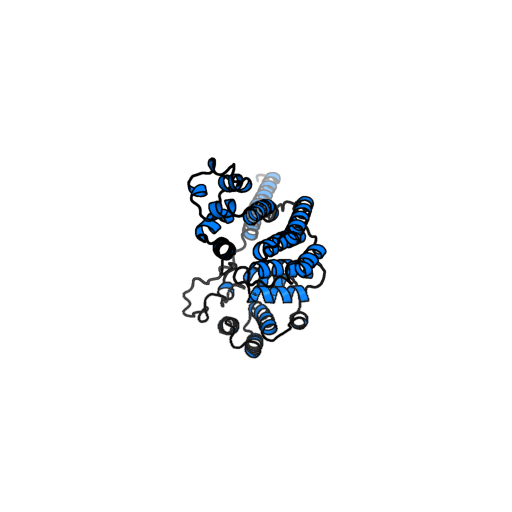893 16.482 1.00 89.12 105 VAL A C 1
ATOM 861 O O . VAL A 1 105 ? -13.354 14.509 17.573 1.00 89.12 105 VAL A O 1
ATOM 864 N N . LYS A 1 106 ? -15.043 14.634 16.097 1.00 90.19 106 LYS A N 1
ATOM 865 C CA . LYS A 1 106 ? -15.966 13.811 16.899 1.00 90.19 106 LYS A CA 1
ATOM 866 C C . LYS A 1 106 ? -15.543 12.340 16.899 1.00 90.19 106 LYS A C 1
ATOM 868 O O . LYS A 1 106 ? -15.535 11.717 17.961 1.00 90.19 106 LYS A O 1
ATOM 873 N N . LEU A 1 107 ? -15.153 11.808 15.741 1.00 90.69 107 LEU A N 1
ATOM 874 C CA . LEU A 1 107 ? -14.711 10.422 15.568 1.00 90.69 107 LEU A CA 1
ATOM 875 C C . LEU A 1 107 ? -13.410 10.120 16.319 1.00 90.69 107 LEU A C 1
ATOM 877 O O . LEU A 1 107 ? -13.290 9.050 16.907 1.00 90.69 107 LEU A O 1
ATOM 881 N N . ALA A 1 108 ? -12.486 11.079 16.409 1.00 89.31 108 ALA A N 1
ATOM 882 C CA . ALA A 1 108 ? -11.257 10.950 17.200 1.00 89.31 108 ALA A CA 1
ATOM 883 C C . ALA A 1 108 ? -11.506 10.760 18.713 1.00 89.31 108 ALA A C 1
ATOM 885 O O . ALA A 1 108 ? -10.594 10.414 19.460 1.00 89.31 108 ALA A O 1
ATOM 886 N N . ARG A 1 109 ? -12.739 10.997 19.182 1.00 89.25 109 ARG A N 1
ATOM 887 C CA . ARG A 1 109 ? -13.179 10.819 20.578 1.00 89.25 109 ARG A CA 1
ATOM 888 C C . ARG A 1 109 ? -14.333 9.818 20.688 1.00 89.25 109 ARG A C 1
ATOM 890 O O . ARG A 1 109 ? -15.117 9.868 21.646 1.00 89.25 109 ARG A O 1
ATOM 897 N N . LEU A 1 110 ? -14.491 8.949 19.690 1.00 93.00 110 LEU A N 1
ATOM 898 C CA . LEU A 1 110 ? -15.563 7.964 19.648 1.00 93.00 110 LEU A CA 1
ATOM 899 C C . LEU A 1 110 ? -15.450 6.998 20.834 1.00 93.00 110 LEU A C 1
ATOM 901 O O . LEU A 1 110 ? -14.409 6.403 21.090 1.00 93.00 110 LEU A O 1
ATOM 905 N N . SER A 1 111 ? -16.539 6.865 21.583 1.00 92.38 111 SER A N 1
ATOM 906 C CA . SER A 1 111 ? -16.661 5.971 22.731 1.00 92.38 111 SER A CA 1
ATOM 907 C C . SER A 1 111 ? -18.138 5.720 23.025 1.00 92.38 111 SER A C 1
ATOM 909 O O . SER A 1 111 ? -19.002 6.502 22.619 1.00 92.38 111 SER A O 1
ATOM 911 N N . ALA A 1 112 ? -18.441 4.688 23.816 1.00 87.25 112 ALA A N 1
ATOM 912 C CA . ALA A 1 112 ? -19.812 4.435 24.263 1.00 87.25 112 ALA A CA 1
ATOM 913 C C . ALA A 1 112 ? -20.423 5.644 25.006 1.00 87.25 112 ALA A C 1
ATOM 915 O O . ALA A 1 112 ? -21.617 5.905 24.892 1.00 87.25 112 ALA A O 1
ATOM 916 N N . LYS A 1 113 ? -19.601 6.430 25.722 1.00 87.06 113 LYS A N 1
ATOM 917 C CA . LYS A 1 113 ? -20.045 7.638 26.439 1.00 87.06 113 LYS A CA 1
ATOM 918 C C . LYS A 1 113 ? -20.357 8.804 25.500 1.00 87.06 113 LYS A C 1
ATOM 920 O O . LYS A 1 113 ? -21.284 9.562 25.765 1.00 87.06 113 LYS A O 1
ATOM 925 N N . SER A 1 114 ? -19.590 8.968 24.420 1.00 85.38 114 SER A N 1
ATOM 926 C CA . SER A 1 114 ? -19.790 10.061 23.459 1.00 85.38 114 SER A CA 1
ATOM 927 C C . SER A 1 114 ? -20.884 9.769 22.428 1.00 85.38 114 SER A C 1
ATOM 929 O O . SER A 1 114 ? -21.355 10.710 21.792 1.00 85.38 114 SER A O 1
ATOM 931 N N . TYR A 1 115 ? -21.352 8.518 22.317 1.00 86.00 115 TYR A N 1
ATOM 932 C CA . TYR A 1 115 ? -22.370 8.088 21.349 1.00 86.00 115 TYR A CA 1
ATOM 933 C C . TYR A 1 115 ? -23.639 8.951 21.353 1.00 86.00 115 TYR A C 1
ATOM 935 O O . TYR A 1 115 ? -24.102 9.385 20.300 1.00 86.00 115 TYR A O 1
ATOM 943 N N . ASN A 1 116 ? -24.177 9.274 22.534 1.00 85.56 116 ASN A N 1
ATOM 944 C CA . ASN A 1 116 ? -25.409 10.066 22.644 1.00 85.56 116 ASN A CA 1
ATOM 945 C C . ASN A 1 116 ? -25.260 11.495 22.094 1.00 85.56 116 ASN A C 1
ATOM 947 O O . ASN A 1 116 ? -26.248 12.075 21.642 1.00 85.56 116 ASN A O 1
ATOM 951 N N . ASN A 1 117 ? -24.032 12.020 22.058 1.00 86.38 117 ASN A N 1
ATOM 952 C CA . ASN A 1 117 ? -23.708 13.359 21.563 1.00 86.38 117 ASN A CA 1
ATOM 953 C C . ASN A 1 117 ? -23.354 13.375 20.064 1.00 86.38 117 ASN A C 1
ATOM 955 O O . ASN A 1 117 ? -23.033 14.434 19.518 1.00 86.38 117 ASN A O 1
ATOM 959 N N . LEU A 1 118 ? -23.378 12.220 19.388 1.00 88.75 118 LEU A N 1
ATOM 960 C CA . LEU A 1 118 ? -23.156 12.150 17.948 1.00 88.75 118 LEU A CA 1
ATOM 961 C C . LEU A 1 118 ? -24.402 12.628 17.174 1.00 88.75 118 LEU A C 1
ATOM 963 O O . LEU A 1 118 ? -25.528 12.392 17.626 1.00 88.75 118 LEU A O 1
ATOM 967 N N . PRO A 1 119 ? -24.226 13.272 16.005 1.00 90.62 119 PRO A N 1
ATOM 968 C CA . PRO A 1 119 ? -25.312 13.504 15.054 1.00 90.62 119 PRO A CA 1
ATOM 969 C C . PRO A 1 119 ? -25.994 12.196 14.640 1.00 90.62 119 PRO A C 1
ATOM 971 O O . PRO A 1 119 ? -25.353 11.142 14.617 1.00 90.62 119 PRO A O 1
ATOM 974 N N . ASP A 1 120 ? -27.268 12.273 14.255 1.00 91.19 120 ASP A N 1
ATOM 975 C CA . ASP A 1 120 ? -28.059 11.091 13.891 1.00 91.19 120 ASP A CA 1
ATOM 976 C C . ASP A 1 120 ? -27.459 10.315 12.713 1.00 91.19 120 ASP A C 1
ATOM 978 O O . ASP A 1 120 ? -27.468 9.086 12.734 1.00 91.19 120 ASP A O 1
ATOM 982 N N . SER A 1 121 ? -26.836 11.008 11.752 1.00 90.88 121 SER A N 1
ATOM 983 C CA . SER A 1 121 ? -26.115 10.376 10.639 1.00 90.88 121 SER A CA 1
ATOM 984 C C . SER A 1 121 ? -25.013 9.421 11.114 1.00 90.88 121 SER A C 1
ATOM 986 O O . SER A 1 121 ? -24.910 8.305 10.617 1.00 90.88 121 SER A O 1
ATOM 988 N N . LEU A 1 122 ? -24.234 9.806 12.131 1.00 92.56 122 LEU A N 1
ATOM 989 C CA . LEU A 1 122 ? -23.186 8.952 12.701 1.00 92.56 122 LEU A CA 1
ATOM 990 C C . LEU A 1 122 ? -23.758 7.855 13.602 1.00 92.56 122 LEU A C 1
ATOM 992 O O . LEU A 1 122 ? -23.193 6.769 13.672 1.00 92.56 122 LEU A O 1
ATOM 996 N N . LYS A 1 123 ? -24.875 8.115 14.293 1.00 93.38 123 LYS A N 1
ATOM 997 C CA . LYS A 1 123 ? -25.551 7.096 15.114 1.00 93.38 123 LYS A CA 1
ATOM 998 C C . LYS A 1 123 ? -26.138 5.977 14.263 1.00 93.38 123 LYS A C 1
ATOM 1000 O O . LYS A 1 123 ? -26.154 4.833 14.701 1.00 93.38 123 LYS A O 1
ATOM 1005 N N . GLN A 1 124 ? -26.643 6.300 13.075 1.00 94.88 124 GLN A N 1
ATOM 1006 C CA . GLN A 1 124 ? -27.262 5.339 12.159 1.00 94.88 124 GLN A CA 1
ATOM 1007 C C . GLN A 1 124 ? -26.247 4.606 11.272 1.00 94.88 124 GLN A C 1
ATOM 1009 O O . GLN A 1 124 ? -26.584 3.563 10.716 1.00 94.88 124 GLN A O 1
ATOM 1014 N N . ASN A 1 125 ? -25.016 5.110 11.171 1.00 97.31 125 ASN A N 1
ATOM 1015 C CA . ASN A 1 125 ? -23.946 4.492 10.397 1.00 97.31 125 ASN A CA 1
ATOM 1016 C C . ASN A 1 125 ? -23.534 3.133 11.005 1.00 97.31 125 ASN A C 1
ATOM 1018 O O . ASN A 1 125 ? -23.152 3.036 12.178 1.00 97.31 125 ASN A O 1
ATOM 1022 N N . SER A 1 126 ? -23.611 2.069 10.201 1.00 98.12 126 SER A N 1
ATOM 1023 C CA . SER A 1 126 ? -23.388 0.692 10.661 1.00 98.12 126 SER A CA 1
ATOM 1024 C C . SER A 1 126 ? -21.943 0.434 11.094 1.00 98.12 126 SER A C 1
ATOM 1026 O O . SER A 1 126 ? -21.719 -0.310 12.053 1.00 98.12 126 SER A O 1
ATOM 1028 N N . PHE A 1 127 ? -20.967 1.103 10.474 1.00 98.31 127 PHE A N 1
ATOM 1029 C CA . PHE A 1 127 ? -19.562 1.014 10.863 1.00 98.31 127 PHE A CA 1
ATOM 1030 C C . PHE A 1 127 ? -19.321 1.624 12.249 1.00 98.31 127 PHE A C 1
ATOM 1032 O O . PHE A 1 127 ? -18.749 0.957 13.110 1.00 98.31 127 PHE A O 1
ATOM 1039 N N . VAL A 1 128 ? -19.847 2.824 12.526 1.00 97.19 128 VAL A N 1
ATOM 1040 C CA . VAL A 1 128 ? -19.757 3.456 13.859 1.00 97.19 128 VAL A CA 1
ATOM 1041 C C . VAL A 1 128 ? -20.383 2.570 14.937 1.00 97.19 128 VAL A C 1
ATOM 1043 O O . VAL A 1 128 ? -19.784 2.360 15.995 1.00 97.19 128 VAL A O 1
ATOM 1046 N N . GLN A 1 129 ? -21.566 2.010 14.674 1.00 96.31 129 GLN A N 1
ATOM 1047 C CA . GLN A 1 129 ? -22.219 1.093 15.610 1.00 96.31 129 GLN A CA 1
ATOM 1048 C C . GLN A 1 129 ? -21.394 -0.177 15.862 1.00 96.31 129 GLN A C 1
ATOM 1050 O O . GLN A 1 129 ? -21.358 -0.659 16.995 1.00 96.31 129 GLN A O 1
ATOM 1055 N N . SER A 1 130 ? -20.756 -0.731 14.826 1.00 97.81 130 SER A N 1
ATOM 1056 C CA . SER A 1 130 ? -19.954 -1.954 14.938 1.00 97.81 130 SER A CA 1
ATOM 1057 C C . SER A 1 130 ? -18.634 -1.699 15.671 1.00 97.81 130 SER A C 1
ATOM 1059 O O . SER A 1 130 ? -18.283 -2.464 16.569 1.00 97.81 130 SER A O 1
ATOM 1061 N N . LEU A 1 131 ? -17.970 -0.562 15.415 1.00 97.69 131 LEU A N 1
ATOM 1062 C CA . LEU A 1 131 ? -16.801 -0.125 16.188 1.00 97.69 131 LEU A CA 1
ATOM 1063 C C . LEU A 1 131 ? -17.128 -0.043 17.683 1.00 97.69 131 LEU A C 1
ATOM 1065 O O . LEU A 1 131 ? -16.418 -0.610 18.503 1.00 97.69 131 LEU A O 1
ATOM 1069 N N . LEU A 1 132 ? -18.247 0.580 18.061 1.00 96.12 132 LEU A N 1
ATOM 1070 C CA . LEU A 1 132 ? -18.636 0.706 19.472 1.00 96.12 132 LEU A CA 1
ATOM 1071 C C . LEU A 1 132 ? -18.936 -0.630 20.172 1.00 96.12 132 LEU A C 1
ATOM 1073 O O . LEU A 1 132 ? -18.943 -0.675 21.402 1.00 96.12 132 LEU A O 1
ATOM 1077 N N . LYS A 1 133 ? -19.179 -1.704 19.413 1.00 95.94 133 LYS A N 1
ATOM 1078 C CA . LYS A 1 133 ? -19.398 -3.065 19.928 1.00 95.94 133 LYS A CA 1
ATOM 1079 C C . LYS A 1 133 ? -18.123 -3.914 19.936 1.00 95.94 133 LYS A C 1
ATOM 1081 O O . LYS A 1 133 ? -18.113 -4.959 20.580 1.00 95.94 133 LYS A O 1
ATOM 1086 N N . ASN A 1 134 ? -17.069 -3.491 19.237 1.00 96.81 134 ASN A N 1
ATOM 1087 C CA . ASN A 1 134 ? -15.809 -4.216 19.110 1.00 96.81 134 ASN A CA 1
ATOM 1088 C C . ASN A 1 134 ? -14.648 -3.351 19.626 1.00 96.81 134 ASN A C 1
ATOM 1090 O O . ASN A 1 134 ? -14.117 -2.500 18.913 1.00 96.81 134 ASN A O 1
ATOM 1094 N N . GLU A 1 135 ? -14.247 -3.589 20.876 1.00 95.56 135 GLU A N 1
ATOM 1095 C CA . GLU A 1 135 ? -13.238 -2.783 21.571 1.00 95.56 135 GLU A CA 1
ATOM 1096 C C . GLU A 1 135 ? -11.885 -2.756 20.843 1.00 95.56 135 GLU A C 1
ATOM 1098 O O . GLU A 1 135 ? -11.307 -1.679 20.686 1.00 95.56 135 GLU A O 1
ATOM 1103 N N . SER A 1 136 ? -11.400 -3.897 20.338 1.00 97.62 136 SER A N 1
ATOM 1104 C CA . SER A 1 136 ? -10.135 -3.956 19.591 1.00 97.62 136 SER A CA 1
ATOM 1105 C C . SER A 1 136 ? -10.209 -3.159 18.287 1.00 97.62 136 SER A C 1
ATOM 1107 O O . SER A 1 136 ? -9.292 -2.399 17.972 1.00 97.62 136 SER A O 1
ATOM 1109 N N . ALA A 1 137 ? -11.317 -3.271 17.547 1.00 98.19 137 ALA A N 1
ATOM 1110 C CA . ALA A 1 137 ? -11.519 -2.514 16.313 1.00 98.19 137 ALA A CA 1
ATOM 1111 C C . ALA A 1 137 ? -11.620 -1.005 16.577 1.00 98.19 137 ALA A C 1
ATOM 1113 O O . ALA A 1 137 ? -10.987 -0.219 15.873 1.00 98.19 137 ALA A O 1
ATOM 1114 N N . LEU A 1 138 ? -12.354 -0.592 17.618 1.00 97.81 138 LEU A N 1
ATOM 1115 C CA . LEU A 1 138 ? -12.432 0.809 18.033 1.00 97.81 138 LEU A CA 1
ATOM 1116 C C . LEU A 1 138 ? -11.064 1.348 18.454 1.00 97.81 138 LEU A C 1
ATOM 1118 O O . LEU A 1 138 ? -10.683 2.440 18.035 1.00 97.81 138 LEU A O 1
ATOM 1122 N N . LYS A 1 139 ? -10.306 0.582 19.247 1.00 97.88 139 LYS A N 1
ATOM 1123 C CA . LYS A 1 139 ? -8.953 0.956 19.670 1.00 97.88 139 LYS A CA 1
ATOM 1124 C C . LYS A 1 139 ? -8.037 1.154 18.463 1.00 97.88 139 LYS A C 1
ATOM 1126 O O . LYS A 1 139 ? -7.314 2.149 18.414 1.00 97.88 139 LYS A O 1
ATOM 1131 N N . TYR A 1 140 ? -8.080 0.251 17.482 1.00 98.50 140 TYR A N 1
ATOM 1132 C CA . TYR A 1 140 ? -7.322 0.417 16.243 1.00 98.50 140 TYR A CA 1
ATOM 1133 C C . TYR A 1 140 ? -7.781 1.645 15.456 1.00 98.50 140 TYR A C 1
ATOM 1135 O O . TYR A 1 140 ? -6.944 2.440 15.044 1.00 98.50 140 TYR A O 1
ATOM 1143 N N . PHE A 1 141 ? -9.089 1.829 15.269 1.00 98.12 141 PHE A N 1
ATOM 1144 C CA . PHE A 1 141 ? -9.637 2.959 14.520 1.00 98.12 141 PHE A CA 1
ATOM 1145 C C . PHE A 1 141 ? -9.186 4.303 15.107 1.00 98.12 141 PHE A C 1
ATOM 1147 O O . PHE A 1 141 ? -8.680 5.159 14.383 1.00 98.12 141 PHE A O 1
ATOM 1154 N N . LEU A 1 142 ? -9.301 4.467 16.428 1.00 97.31 142 LEU A N 1
ATOM 1155 C CA . LEU A 1 142 ? -8.844 5.670 17.128 1.00 97.31 142 LEU A CA 1
ATOM 1156 C C . LEU A 1 142 ? -7.331 5.871 16.979 1.00 97.31 142 LEU A C 1
ATOM 1158 O O . LEU A 1 142 ? -6.873 6.993 16.761 1.00 97.31 142 LEU A O 1
ATOM 1162 N N . PHE A 1 143 ? -6.557 4.786 17.059 1.00 98.00 143 PHE A N 1
ATOM 1163 C CA . PHE A 1 143 ? -5.117 4.833 16.839 1.00 98.00 143 PHE A CA 1
ATOM 1164 C C . PHE A 1 143 ? -4.776 5.282 15.409 1.00 98.00 143 PHE A C 1
ATOM 1166 O O . PHE A 1 143 ? -4.009 6.229 15.242 1.00 98.00 143 PHE A O 1
ATOM 1173 N N . ALA A 1 144 ? -5.391 4.680 14.390 1.00 96.62 144 ALA A N 1
ATOM 1174 C CA . ALA A 1 144 ? -5.187 5.040 12.990 1.00 96.62 144 ALA A CA 1
ATOM 1175 C C . ALA A 1 144 ? -5.548 6.511 12.724 1.00 96.62 144 ALA A C 1
ATOM 1177 O O . ALA A 1 144 ? -4.739 7.237 12.148 1.00 96.62 144 ALA A O 1
ATOM 1178 N N . LYS A 1 145 ? -6.687 6.988 13.250 1.00 94.31 145 LYS A N 1
ATOM 1179 C CA . LYS A 1 145 ? -7.083 8.407 13.190 1.00 94.31 145 LYS A CA 1
ATOM 1180 C C . LYS A 1 145 ? -6.051 9.331 13.843 1.00 94.31 145 LYS A C 1
ATOM 1182 O O . LYS A 1 145 ? -5.835 10.441 13.372 1.00 94.31 145 LYS A O 1
ATOM 1187 N N . SER A 1 146 ? -5.365 8.879 14.896 1.00 94.69 146 SER A N 1
ATOM 1188 C CA . SER A 1 146 ? -4.284 9.650 15.527 1.00 94.69 146 SER A CA 1
ATOM 1189 C C . SER A 1 146 ? -2.994 9.719 14.695 1.00 94.69 146 SER A C 1
ATOM 1191 O O . SER A 1 146 ? -2.186 10.619 14.914 1.00 94.69 146 SER A O 1
ATOM 1193 N N . CYS A 1 147 ? -2.793 8.792 13.752 1.00 95.25 147 CYS A N 1
ATOM 1194 C CA . CYS A 1 147 ? -1.652 8.779 12.833 1.00 95.25 147 CYS A CA 1
ATOM 1195 C C . CYS A 1 147 ? -1.896 9.617 11.567 1.00 95.25 147 CYS A C 1
ATOM 1197 O O . CYS A 1 147 ? -0.931 10.085 10.966 1.00 95.25 147 CYS A O 1
ATOM 1199 N N . GLU A 1 148 ? -3.154 9.825 11.156 1.00 91.38 148 GLU A N 1
ATOM 1200 C CA . GLU A 1 148 ? -3.512 10.531 9.912 1.00 91.38 148 GLU A CA 1
ATOM 1201 C C . GLU A 1 148 ? -2.815 11.895 9.735 1.00 91.38 148 GLU A C 1
ATOM 1203 O O . GLU A 1 148 ? -2.219 12.095 8.674 1.00 91.38 148 GLU A O 1
ATOM 1208 N N . PRO A 1 149 ? -2.767 12.796 10.741 1.00 90.25 149 PRO A N 1
ATOM 1209 C CA . PRO A 1 149 ? -2.116 14.102 10.583 1.00 90.25 149 PRO A CA 1
ATOM 1210 C C . PRO A 1 149 ? -0.603 14.027 10.343 1.00 90.25 149 PRO A C 1
ATOM 1212 O O . PRO A 1 149 ? -0.014 14.975 9.842 1.00 90.25 149 PRO A O 1
ATOM 1215 N N . LEU A 1 150 ? 0.037 12.918 10.724 1.00 92.00 150 LEU A N 1
ATOM 1216 C CA . LEU A 1 150 ? 1.461 12.673 10.477 1.00 92.00 150 LEU A CA 1
ATOM 1217 C C . LEU A 1 150 ? 1.670 12.046 9.098 1.00 92.00 150 LEU A C 1
ATOM 1219 O O . LEU A 1 150 ? 2.686 12.249 8.438 1.00 92.00 150 LEU A O 1
ATOM 1223 N N . ALA A 1 151 ? 0.704 11.245 8.666 1.00 87.00 151 ALA A N 1
ATOM 1224 C CA . ALA A 1 151 ? 0.782 10.487 7.435 1.00 87.00 151 ALA A CA 1
ATOM 1225 C C . ALA A 1 151 ? 0.447 11.322 6.186 1.00 87.00 151 ALA A C 1
ATOM 1227 O O . ALA A 1 151 ? 0.812 10.922 5.077 1.00 87.00 151 ALA A O 1
ATOM 1228 N N . ILE A 1 152 ? -0.238 12.452 6.370 1.00 80.12 152 ILE A N 1
ATOM 1229 C CA . ILE A 1 152 ? -0.564 13.439 5.341 1.00 80.12 152 ILE A CA 1
ATOM 1230 C C . ILE A 1 152 ? 0.373 14.633 5.536 1.00 80.12 152 ILE A C 1
ATOM 1232 O O . ILE A 1 152 ? 0.278 15.350 6.527 1.00 80.12 152 ILE A O 1
ATOM 1236 N N . ALA A 1 153 ? 1.296 14.850 4.600 1.00 65.88 153 ALA A N 1
ATOM 1237 C CA . ALA A 1 153 ? 2.068 16.087 4.571 1.00 65.88 153 ALA A CA 1
ATOM 1238 C C . ALA A 1 153 ? 1.272 17.133 3.783 1.00 65.88 153 ALA A C 1
ATOM 1240 O O . ALA A 1 153 ? 0.872 16.857 2.653 1.00 65.88 153 ALA A O 1
ATOM 1241 N N . ASN A 1 154 ? 1.069 18.327 4.348 1.00 61.88 154 ASN A N 1
ATOM 1242 C CA . ASN A 1 154 ? 0.640 19.476 3.552 1.00 61.88 154 ASN A CA 1
ATOM 1243 C C . ASN A 1 154 ? 1.751 19.759 2.537 1.00 61.88 154 ASN A C 1
ATOM 1245 O O . ASN A 1 154 ? 2.842 20.195 2.907 1.00 61.88 154 ASN A O 1
ATOM 1249 N N . TYR A 1 155 ? 1.498 19.408 1.281 1.00 59.59 155 TYR A N 1
ATOM 1250 C CA . TYR A 1 155 ? 2.474 19.533 0.215 1.00 59.59 155 TYR A CA 1
ATOM 1251 C C . TYR A 1 155 ? 2.502 20.984 -0.269 1.00 59.59 155 TYR A C 1
ATOM 1253 O O . TYR A 1 155 ? 1.629 21.421 -1.012 1.00 59.59 155 TYR A O 1
ATOM 1261 N N . ASP A 1 156 ? 3.505 21.728 0.189 1.00 73.44 156 ASP A N 1
ATOM 1262 C CA . ASP A 1 156 ? 3.918 23.002 -0.391 1.00 73.44 156 ASP A CA 1
ATOM 1263 C C . ASP A 1 156 ? 5.298 22.786 -1.024 1.00 73.44 156 ASP A C 1
ATOM 1265 O O . ASP A 1 156 ? 6.299 22.646 -0.318 1.00 73.44 156 ASP A O 1
ATOM 1269 N N . SER A 1 157 ? 5.350 22.699 -2.358 1.00 71.00 157 SER A N 1
ATOM 1270 C CA . SER A 1 157 ? 6.599 22.491 -3.106 1.00 71.00 157 SER A CA 1
ATOM 1271 C C . SER A 1 157 ? 7.617 23.612 -2.896 1.00 71.00 157 SER A C 1
ATOM 1273 O O . SER A 1 157 ? 8.811 23.385 -3.082 1.00 71.00 157 SER A O 1
ATOM 1275 N N . TRP A 1 158 ? 7.163 24.812 -2.523 1.00 77.50 158 TRP A N 1
ATOM 1276 C CA . TRP A 1 158 ? 8.012 25.984 -2.323 1.00 77.50 158 TRP A CA 1
ATOM 1277 C C . TRP A 1 158 ? 8.534 26.075 -0.893 1.00 77.50 158 TRP A C 1
ATOM 1279 O O . TRP A 1 158 ? 9.640 26.570 -0.673 1.00 77.50 158 TRP A O 1
ATOM 1289 N N . ASN A 1 159 ? 7.760 25.584 0.075 1.00 75.88 159 ASN A N 1
ATOM 1290 C CA . ASN A 1 159 ? 8.133 25.580 1.484 1.00 75.88 159 ASN A CA 1
ATOM 1291 C C . ASN A 1 159 ? 7.702 24.278 2.181 1.00 75.88 159 ASN A C 1
ATOM 1293 O O . ASN A 1 159 ? 6.737 24.273 2.954 1.00 75.88 159 ASN A O 1
ATOM 1297 N N . PRO A 1 160 ? 8.407 23.159 1.934 1.00 73.56 160 PRO A N 1
ATOM 1298 C CA . PRO A 1 160 ? 8.040 21.883 2.524 1.00 73.56 160 PRO A CA 1
ATOM 1299 C C . PRO A 1 160 ? 8.200 21.950 4.045 1.00 73.56 160 PRO A C 1
ATOM 1301 O O . PRO A 1 160 ? 9.308 22.081 4.570 1.00 73.56 160 PRO A O 1
ATOM 1304 N N . ALA A 1 161 ? 7.084 21.839 4.766 1.00 76.25 161 ALA A N 1
ATOM 1305 C CA . ALA A 1 161 ? 7.116 21.772 6.219 1.00 76.25 161 ALA A CA 1
ATOM 1306 C C . ALA A 1 161 ? 7.871 20.503 6.667 1.00 76.25 161 ALA A C 1
ATOM 1308 O O . ALA A 1 161 ? 7.608 19.413 6.142 1.00 76.25 161 ALA A O 1
ATOM 1309 N N . PRO A 1 162 ? 8.795 20.607 7.640 1.00 80.06 162 PRO A N 1
ATOM 1310 C CA . PRO A 1 162 ? 9.482 19.436 8.158 1.00 80.06 162 PRO A CA 1
ATOM 1311 C C . PRO A 1 162 ? 8.484 18.506 8.852 1.00 80.06 162 PRO A C 1
ATOM 1313 O O . PRO A 1 162 ? 7.550 18.946 9.525 1.00 80.06 162 PRO A O 1
ATOM 1316 N N . ARG A 1 163 ? 8.698 17.199 8.702 1.00 85.50 163 ARG A N 1
ATOM 1317 C CA . ARG A 1 163 ? 7.914 16.180 9.407 1.00 85.50 163 ARG A CA 1
ATOM 1318 C C . ARG A 1 163 ? 8.319 16.128 10.878 1.00 85.50 163 ARG A C 1
ATOM 1320 O O . ARG A 1 163 ? 9.502 16.220 11.197 1.00 85.50 163 ARG A O 1
ATOM 1327 N N . ASP A 1 164 ? 7.347 15.917 11.763 1.00 92.06 164 ASP A N 1
ATOM 1328 C CA . ASP A 1 164 ? 7.599 15.664 13.187 1.00 92.06 164 ASP A CA 1
ATOM 1329 C C . ASP A 1 164 ? 8.058 14.209 13.388 1.00 92.06 164 ASP A C 1
ATOM 1331 O O . ASP A 1 164 ? 7.274 13.322 13.738 1.00 92.06 164 ASP A O 1
ATOM 1335 N N . SER A 1 165 ? 9.338 13.954 13.105 1.00 92.75 165 SER A N 1
ATOM 1336 C CA . SER A 1 165 ? 9.938 12.619 13.203 1.00 92.75 165 SER A CA 1
ATOM 1337 C C . SER A 1 165 ? 9.863 12.044 14.619 1.00 92.75 165 SER A C 1
ATOM 1339 O O . SER A 1 165 ? 9.642 10.845 14.769 1.00 92.75 165 SER A O 1
ATOM 1341 N N . GLY A 1 166 ? 9.959 12.883 15.655 1.00 95.50 166 GLY A N 1
ATOM 1342 C CA . GLY A 1 166 ? 9.867 12.448 17.050 1.00 95.50 166 GLY A CA 1
ATOM 1343 C C . GLY A 1 166 ? 8.462 11.982 17.440 1.00 95.50 166 GLY A C 1
ATOM 1344 O O . GLY A 1 166 ? 8.310 11.005 18.176 1.00 95.50 166 GLY A O 1
ATOM 1345 N N . LEU A 1 167 ? 7.407 12.640 16.948 1.00 95.94 167 LEU A N 1
ATOM 1346 C CA . LEU A 1 167 ? 6.036 12.168 17.159 1.00 95.94 167 LEU A CA 1
ATOM 1347 C C . LEU A 1 167 ? 5.722 10.924 16.313 1.00 95.94 167 LEU A C 1
ATOM 1349 O O . LEU A 1 167 ? 5.044 10.015 16.797 1.00 95.94 167 LEU A O 1
ATOM 1353 N N . MET A 1 168 ? 6.243 10.850 15.087 1.00 96.75 168 MET A N 1
ATOM 1354 C CA . MET A 1 168 ? 6.146 9.650 14.249 1.00 96.75 168 MET A CA 1
ATOM 1355 C C . MET A 1 168 ? 6.825 8.440 14.897 1.00 96.75 168 MET A C 1
ATOM 1357 O O . MET A 1 168 ? 6.231 7.366 14.920 1.00 96.75 168 MET A O 1
ATOM 1361 N N . GLU A 1 169 ? 8.015 8.608 15.478 1.00 97.38 169 GLU A N 1
ATOM 1362 C CA . GLU A 1 169 ? 8.724 7.556 16.217 1.00 97.38 169 GLU A CA 1
ATOM 1363 C C . GLU A 1 169 ? 7.874 7.017 17.369 1.00 97.38 169 GLU A C 1
ATOM 1365 O O . GLU A 1 169 ? 7.592 5.821 17.429 1.00 97.38 169 GLU A O 1
ATOM 1370 N N . LYS A 1 170 ? 7.338 7.906 18.215 1.00 98.12 170 LYS A N 1
ATOM 1371 C CA . LYS A 1 170 ? 6.434 7.516 19.311 1.00 98.12 170 LYS A CA 1
ATOM 1372 C C . LYS A 1 170 ? 5.211 6.749 18.808 1.00 98.12 170 LYS A C 1
ATOM 1374 O O . LYS A 1 170 ? 4.787 5.774 19.426 1.00 98.12 170 LYS A O 1
ATOM 1379 N N . LYS A 1 171 ? 4.628 7.178 17.683 1.00 98.31 171 LYS A N 1
ATOM 1380 C CA . LYS A 1 171 ? 3.488 6.483 17.069 1.00 98.31 171 LYS A CA 1
ATOM 1381 C C . LYS A 1 171 ? 3.876 5.131 16.483 1.00 98.31 171 LYS A C 1
ATOM 1383 O O . LYS A 1 171 ? 3.087 4.194 16.586 1.00 98.31 171 LYS A O 1
ATOM 1388 N N . ALA A 1 172 ? 5.075 4.999 15.926 1.00 98.50 172 ALA A N 1
ATOM 1389 C CA . ALA A 1 172 ? 5.601 3.716 15.489 1.00 98.50 172 ALA A CA 1
ATOM 1390 C C . ALA A 1 172 ? 5.793 2.748 16.664 1.00 98.50 172 ALA A C 1
ATOM 1392 O O . ALA A 1 172 ? 5.358 1.602 16.581 1.00 98.50 172 ALA A O 1
ATOM 1393 N N . GLU A 1 173 ? 6.379 3.199 17.773 1.00 98.44 173 GLU A N 1
ATOM 1394 C CA . GLU A 1 173 ? 6.551 2.386 18.984 1.00 98.44 173 GLU A CA 1
ATOM 1395 C C . GLU A 1 173 ? 5.205 1.927 19.562 1.00 98.44 173 GLU A C 1
ATOM 1397 O O . GLU A 1 173 ? 5.027 0.746 19.879 1.00 98.44 173 GLU A O 1
ATOM 1402 N N . GLU A 1 174 ? 4.225 2.836 19.635 1.00 98.56 174 GLU A N 1
ATOM 1403 C CA . GLU A 1 174 ? 2.855 2.526 20.056 1.00 98.56 174 GLU A CA 1
ATOM 1404 C C . GLU A 1 174 ? 2.210 1.477 19.128 1.00 98.56 174 GLU A C 1
ATOM 1406 O O . GLU A 1 174 ? 1.628 0.495 19.601 1.00 98.56 174 GLU A O 1
ATOM 1411 N N . ALA A 1 175 ? 2.350 1.637 17.806 1.00 98.62 175 ALA A N 1
ATOM 1412 C CA . ALA A 1 175 ? 1.868 0.673 16.819 1.00 98.62 175 ALA A CA 1
ATOM 1413 C C . ALA A 1 175 ? 2.528 -0.704 16.977 1.00 98.62 175 ALA A C 1
ATOM 1415 O O . ALA A 1 175 ? 1.830 -1.716 16.940 1.00 98.62 175 ALA A O 1
ATOM 1416 N N . LEU A 1 176 ? 3.846 -0.763 17.191 1.00 98.50 176 LEU A N 1
ATOM 1417 C CA . LEU A 1 176 ? 4.583 -2.012 17.399 1.00 98.50 176 LEU A CA 1
ATOM 1418 C C . LEU A 1 176 ? 4.126 -2.740 18.663 1.00 98.50 176 LEU A C 1
ATOM 1420 O O . LEU A 1 176 ? 3.919 -3.956 18.635 1.00 98.50 176 LEU A O 1
ATOM 1424 N N . ALA A 1 177 ? 3.961 -2.012 19.769 1.00 98.38 177 ALA A N 1
ATOM 1425 C CA . ALA A 1 177 ? 3.465 -2.578 21.018 1.00 98.38 177 ALA A CA 1
ATOM 1426 C C . ALA A 1 177 ? 2.049 -3.149 20.837 1.00 98.38 177 ALA A C 1
ATOM 1428 O O . ALA A 1 177 ? 1.784 -4.286 21.236 1.00 98.38 177 ALA A O 1
ATOM 1429 N N . ASN A 1 178 ? 1.167 -2.403 20.164 1.00 98.31 178 ASN A N 1
ATOM 1430 C CA . ASN A 1 178 ? -0.184 -2.863 19.852 1.00 98.31 178 ASN A CA 1
ATOM 1431 C C . ASN A 1 178 ? -0.179 -4.077 18.907 1.00 98.31 178 ASN A C 1
ATOM 1433 O O . ASN A 1 178 ? -0.864 -5.052 19.195 1.00 98.31 178 ASN A O 1
ATOM 1437 N N . ALA A 1 179 ? 0.633 -4.083 17.844 1.00 97.94 179 ALA A N 1
ATOM 1438 C CA . ALA A 1 179 ? 0.740 -5.210 16.912 1.00 97.94 179 ALA A CA 1
ATOM 1439 C C . ALA A 1 179 ? 1.196 -6.504 17.609 1.00 97.94 179 ALA A C 1
ATOM 1441 O O . ALA A 1 179 ? 0.666 -7.580 17.336 1.00 97.94 179 ALA A O 1
ATOM 1442 N N . LYS A 1 180 ? 2.162 -6.411 18.532 1.00 96.19 180 LYS A N 1
ATOM 1443 C CA . LYS A 1 180 ? 2.662 -7.567 19.297 1.00 96.19 180 LYS A CA 1
ATOM 1444 C C . LYS A 1 180 ? 1.630 -8.101 20.293 1.00 96.19 180 LYS A C 1
ATOM 1446 O O . LYS A 1 180 ? 1.576 -9.309 20.512 1.00 96.19 180 LYS A O 1
ATOM 1451 N N . ALA A 1 181 ? 0.834 -7.217 20.894 1.00 97.06 181 ALA A N 1
ATOM 1452 C CA . ALA A 1 181 ? -0.201 -7.586 21.859 1.00 97.06 181 ALA A CA 1
ATOM 1453 C C . ALA A 1 181 ? -1.503 -8.080 21.200 1.00 97.06 181 ALA A C 1
ATOM 1455 O O . ALA A 1 181 ? -2.249 -8.843 21.817 1.00 97.06 181 ALA A O 1
ATOM 1456 N N . GLU A 1 182 ? -1.782 -7.650 19.969 1.00 97.44 182 GLU A N 1
ATOM 1457 C CA . GLU A 1 182 ? -3.003 -7.995 19.247 1.00 97.44 182 GLU A CA 1
ATOM 1458 C C . GLU A 1 182 ? -3.023 -9.480 18.850 1.00 97.44 182 GLU A C 1
ATOM 1460 O O . GLU A 1 182 ? -2.026 -10.066 18.412 1.00 97.44 182 GLU A O 1
ATOM 1465 N N . LYS A 1 183 ? -4.181 -10.117 19.016 1.00 95.75 183 LYS A N 1
ATOM 1466 C CA . LYS A 1 183 ? -4.401 -11.524 18.659 1.00 95.75 183 LYS A CA 1
ATOM 1467 C C . LYS A 1 183 ? -5.110 -11.651 17.321 1.00 95.75 183 LYS A C 1
ATOM 1469 O O . LYS A 1 183 ? -4.842 -12.609 16.596 1.00 95.75 183 LYS A O 1
ATOM 1474 N N . ASP A 1 184 ? -5.974 -10.694 16.999 1.00 97.12 184 ASP A N 1
ATOM 1475 C CA . ASP A 1 184 ? -6.670 -10.654 15.726 1.00 97.12 184 ASP A CA 1
ATOM 1476 C C . ASP A 1 184 ? -5.692 -10.348 14.578 1.00 97.12 184 ASP A C 1
ATOM 1478 O O . ASP A 1 184 ? -4.951 -9.365 14.606 1.00 97.12 184 ASP A O 1
ATOM 1482 N N . GLN A 1 185 ? -5.648 -11.217 13.565 1.00 96.50 185 GLN A N 1
ATOM 1483 C CA . GLN A 1 185 ? -4.674 -11.098 12.472 1.00 96.50 185 GLN A CA 1
ATOM 1484 C C . GLN A 1 185 ? -4.957 -9.894 11.565 1.00 96.50 185 GLN A C 1
ATOM 1486 O O . GLN A 1 185 ? -4.015 -9.288 11.050 1.00 96.50 185 GLN A O 1
ATOM 1491 N N . PHE A 1 186 ? -6.230 -9.522 11.399 1.00 97.94 186 PHE A N 1
ATOM 1492 C CA . PHE A 1 186 ? -6.633 -8.374 10.592 1.00 97.94 186 PHE A CA 1
ATOM 1493 C C . PHE A 1 186 ? -6.154 -7.067 11.235 1.00 97.94 186 PHE A C 1
ATOM 1495 O O . PHE A 1 186 ? -5.491 -6.255 10.587 1.00 97.94 186 PHE A O 1
ATOM 1502 N N . LEU A 1 187 ? -6.393 -6.895 12.536 1.00 98.56 187 LEU A N 1
ATOM 1503 C CA . LEU A 1 187 ? -5.942 -5.726 13.292 1.00 98.56 187 LEU A CA 1
ATOM 1504 C C . LEU A 1 187 ? -4.423 -5.714 13.505 1.00 98.56 187 LEU A C 1
ATOM 1506 O O . LEU A 1 187 ? -3.801 -4.656 13.403 1.00 98.56 187 LEU A O 1
ATOM 1510 N N . LYS A 1 188 ? -3.793 -6.873 13.731 1.00 98.50 188 LYS A N 1
ATOM 1511 C CA . LYS A 1 188 ? -2.332 -6.991 13.868 1.00 98.50 188 LYS A CA 1
ATOM 1512 C C . LYS A 1 188 ? -1.592 -6.489 12.634 1.00 98.50 188 LYS A C 1
ATOM 1514 O O . LYS A 1 188 ? -0.690 -5.663 12.770 1.00 98.50 188 LYS A O 1
ATOM 1519 N N . LEU A 1 189 ? -1.986 -6.956 11.444 1.00 98.69 189 LEU A N 1
ATOM 1520 C CA . LEU A 1 189 ? -1.405 -6.507 10.175 1.00 98.69 189 LEU A CA 1
ATOM 1521 C C . LEU A 1 189 ? -1.520 -4.987 10.033 1.00 98.69 189 LEU A C 1
ATOM 1523 O O . LEU A 1 189 ? -0.573 -4.308 9.647 1.00 98.69 189 LEU A O 1
ATOM 1527 N N . ARG A 1 190 ? -2.679 -4.447 10.398 1.00 98.62 190 ARG A N 1
ATOM 1528 C CA . ARG A 1 190 ? -2.991 -3.026 10.299 1.00 98.62 190 ARG A CA 1
ATOM 1529 C C . ARG A 1 190 ? -2.214 -2.159 11.286 1.00 98.62 190 ARG A C 1
ATOM 1531 O O . ARG A 1 190 ? -1.808 -1.056 10.920 1.00 98.62 190 ARG A O 1
ATOM 1538 N N . TYR A 1 191 ? -1.962 -2.635 12.505 1.00 98.81 191 TYR A N 1
ATOM 1539 C CA . TYR A 1 191 ? -1.033 -1.979 13.427 1.00 98.81 191 TYR A CA 1
ATOM 1540 C C . TYR A 1 191 ? 0.402 -2.027 12.894 1.00 98.81 191 TYR A C 1
ATOM 1542 O O . TYR A 1 191 ? 1.069 -0.996 12.864 1.00 98.81 191 TYR A O 1
ATOM 1550 N N . ALA A 1 192 ? 0.862 -3.182 12.404 1.00 98.69 192 ALA A N 1
ATOM 1551 C CA . ALA A 1 192 ? 2.198 -3.310 11.825 1.00 98.69 192 ALA A CA 1
ATOM 1552 C C . ALA A 1 192 ? 2.387 -2.398 10.595 1.00 98.69 192 ALA A C 1
ATOM 1554 O O . ALA A 1 192 ? 3.437 -1.777 10.446 1.00 98.69 192 ALA A O 1
ATOM 1555 N N . TYR A 1 193 ? 1.350 -2.235 9.766 1.00 98.69 193 TYR A N 1
ATOM 1556 C CA . TYR A 1 193 ? 1.346 -1.287 8.651 1.00 98.69 193 TYR A CA 1
ATOM 1557 C C . TYR A 1 193 ? 1.490 0.175 9.107 1.00 98.69 193 TYR A C 1
ATOM 1559 O O . TYR A 1 193 ? 2.263 0.935 8.525 1.00 98.69 193 TYR A O 1
ATOM 1567 N N . GLN A 1 194 ? 0.795 0.580 10.173 1.00 98.69 194 GLN A N 1
ATOM 1568 C CA . GLN A 1 194 ? 0.982 1.923 10.731 1.00 98.69 194 GLN A CA 1
ATOM 1569 C C . GLN A 1 194 ? 2.402 2.104 11.290 1.00 98.69 194 GLN A C 1
ATOM 1571 O O . GLN A 1 194 ? 3.002 3.154 11.075 1.00 98.69 194 GLN A O 1
ATOM 1576 N N . ALA A 1 195 ? 2.974 1.075 11.928 1.00 98.75 195 ALA A N 1
ATOM 1577 C CA . ALA A 1 195 ? 4.351 1.116 12.422 1.00 98.75 195 ALA A CA 1
ATOM 1578 C C . ALA A 1 195 ? 5.363 1.361 11.292 1.00 98.75 195 ALA A C 1
ATOM 1580 O O . ALA A 1 195 ? 6.100 2.346 11.345 1.00 98.75 195 ALA A O 1
ATOM 1581 N N . ILE A 1 196 ? 5.355 0.524 10.245 1.00 98.75 196 ILE A N 1
ATOM 1582 C CA . ILE A 1 196 ? 6.293 0.663 9.118 1.00 98.75 196 ILE A CA 1
ATOM 1583 C C . ILE A 1 196 ? 6.118 2.007 8.403 1.00 98.75 196 ILE A C 1
ATOM 1585 O O . ILE A 1 196 ? 7.106 2.644 8.037 1.00 98.75 196 ILE A O 1
ATOM 1589 N N . ARG A 1 197 ? 4.873 2.479 8.247 1.00 97.81 197 ARG A N 1
ATOM 1590 C CA . ARG A 1 197 ? 4.583 3.769 7.613 1.00 97.81 197 ARG A CA 1
ATOM 1591 C C . ARG A 1 197 ? 5.181 4.924 8.407 1.00 97.81 197 ARG A C 1
ATOM 1593 O O . ARG A 1 197 ? 5.856 5.760 7.815 1.00 97.81 197 ARG A O 1
ATOM 1600 N N . MET A 1 198 ? 4.981 4.956 9.725 1.00 98.25 198 MET A N 1
ATOM 1601 C CA . MET A 1 198 ? 5.538 6.007 10.582 1.00 98.25 198 MET A CA 1
ATOM 1602 C C . MET A 1 198 ? 7.072 5.965 10.621 1.00 98.25 198 MET A C 1
ATOM 1604 O O . MET A 1 198 ? 7.705 7.009 10.487 1.00 98.25 198 MET A O 1
ATOM 1608 N N . GLN A 1 199 ? 7.674 4.774 10.714 1.00 98.38 199 GLN A N 1
ATOM 1609 C CA . GLN A 1 199 ? 9.134 4.601 10.688 1.00 98.38 199 GLN A CA 1
ATOM 1610 C C . GLN A 1 199 ? 9.740 5.125 9.389 1.00 98.38 199 GLN A C 1
ATOM 1612 O O . GLN A 1 199 ? 10.622 5.981 9.416 1.00 98.38 199 GLN A O 1
ATOM 1617 N N . HIS A 1 200 ? 9.221 4.673 8.245 1.00 97.69 200 HIS A N 1
ATOM 1618 C CA . HIS A 1 200 ? 9.708 5.119 6.945 1.00 97.69 200 HIS A CA 1
ATOM 1619 C C . HIS A 1 200 ? 9.524 6.628 6.771 1.00 97.69 200 HIS A C 1
ATOM 1621 O O . HIS A 1 200 ? 10.408 7.316 6.269 1.00 97.69 200 HIS A O 1
ATOM 1627 N N . TYR A 1 201 ? 8.377 7.170 7.186 1.00 95.00 201 TYR A N 1
ATOM 1628 C CA . TYR A 1 201 ? 8.073 8.590 7.019 1.00 95.00 201 TYR A CA 1
ATOM 1629 C C . TYR A 1 201 ? 8.948 9.505 7.869 1.00 95.00 201 TYR A C 1
ATOM 1631 O O . TYR A 1 201 ? 9.147 10.654 7.469 1.00 95.00 201 TYR A O 1
ATOM 1639 N N . ALA A 1 202 ? 9.468 8.990 8.980 1.00 95.19 202 ALA A N 1
ATOM 1640 C CA . ALA A 1 202 ? 10.420 9.663 9.848 1.00 95.19 202 ALA A CA 1
ATOM 1641 C C . ALA A 1 202 ? 11.895 9.390 9.488 1.00 95.19 202 ALA A C 1
ATOM 1643 O O . ALA A 1 202 ? 12.779 9.966 10.113 1.00 95.19 202 ALA A O 1
ATOM 1644 N N . GLY A 1 203 ? 12.169 8.558 8.474 1.00 95.69 203 GLY A N 1
ATOM 1645 C CA . GLY A 1 203 ? 13.526 8.236 8.013 1.00 95.69 203 GLY A CA 1
ATOM 1646 C C . GLY A 1 203 ? 14.200 7.060 8.733 1.00 95.69 203 GLY A C 1
ATOM 1647 O O . GLY A 1 203 ? 15.366 6.772 8.467 1.00 95.69 203 GLY A O 1
ATOM 1648 N N . TYR A 1 204 ? 13.480 6.348 9.601 1.00 97.81 204 TYR A N 1
ATOM 1649 C CA . TYR A 1 204 ? 13.953 5.159 10.320 1.00 97.81 204 TYR A CA 1
ATOM 1650 C C . TYR A 1 204 ? 13.837 3.904 9.437 1.00 97.81 204 TYR A C 1
ATOM 1652 O O . TYR A 1 204 ? 12.993 3.027 9.643 1.00 97.81 204 TYR A O 1
ATOM 1660 N N . TYR A 1 205 ? 14.628 3.853 8.360 1.00 98.44 205 TYR A N 1
ATOM 1661 C CA . TYR A 1 205 ? 14.500 2.817 7.327 1.00 98.44 205 TYR A CA 1
ATOM 1662 C C . TYR A 1 205 ? 14.889 1.414 7.816 1.00 98.44 205 TYR A C 1
ATOM 1664 O O . TYR A 1 205 ? 14.263 0.437 7.405 1.00 98.44 205 TYR A O 1
ATOM 1672 N N . GLY A 1 206 ? 15.882 1.293 8.705 1.00 98.62 206 GLY A N 1
ATOM 1673 C CA . GLY A 1 206 ? 16.298 -0.001 9.268 1.00 98.62 206 GLY A CA 1
ATOM 1674 C C . GLY A 1 206 ? 15.205 -0.630 10.136 1.00 98.62 206 GLY A C 1
ATOM 1675 O O . GLY A 1 206 ? 14.922 -1.829 10.059 1.00 98.62 206 GLY A O 1
ATOM 1676 N N . GLU A 1 207 ? 14.526 0.204 10.912 1.00 98.62 207 GLU A N 1
ATOM 1677 C CA . GLU A 1 207 ? 13.382 -0.149 11.737 1.00 98.62 207 GLU A CA 1
ATOM 1678 C C . GLU A 1 207 ? 12.176 -0.508 10.866 1.00 98.62 207 GLU A C 1
ATOM 1680 O O . GLU A 1 207 ? 11.534 -1.525 11.118 1.00 98.62 207 GLU A O 1
ATOM 1685 N N . ALA A 1 208 ? 11.912 0.260 9.802 1.00 98.69 208 ALA A N 1
ATOM 1686 C CA . ALA A 1 208 ? 10.867 -0.051 8.827 1.00 98.69 208 ALA A CA 1
ATOM 1687 C C . ALA A 1 208 ? 11.090 -1.425 8.166 1.00 98.69 208 ALA A C 1
ATOM 1689 O O . ALA A 1 208 ? 10.166 -2.240 8.095 1.00 98.69 208 ALA A O 1
ATOM 1690 N N . GLN A 1 209 ? 12.326 -1.717 7.744 1.00 98.69 209 GLN A N 1
ATOM 1691 C CA . GLN A 1 209 ? 12.709 -3.033 7.228 1.00 98.69 209 GLN A CA 1
ATOM 1692 C C . GLN A 1 209 ? 12.451 -4.137 8.262 1.00 98.69 209 GLN A C 1
ATOM 1694 O O . GLN A 1 209 ? 11.797 -5.132 7.948 1.00 98.69 209 GLN A O 1
ATOM 1699 N N . THR A 1 210 ? 12.899 -3.938 9.502 1.00 98.50 210 THR A N 1
ATOM 1700 C CA . THR A 1 210 ? 12.720 -4.918 10.583 1.00 98.50 210 THR A CA 1
ATOM 1701 C C . THR A 1 210 ? 11.239 -5.185 10.863 1.00 98.50 210 THR A C 1
ATOM 1703 O O . THR A 1 210 ? 10.830 -6.338 11.002 1.00 98.50 210 THR A O 1
ATOM 1706 N N . THR A 1 211 ? 10.411 -4.138 10.904 1.00 98.69 211 THR A N 1
ATOM 1707 C CA . THR A 1 211 ? 8.958 -4.252 11.089 1.00 98.69 211 THR A CA 1
ATOM 1708 C C . THR A 1 211 ? 8.317 -5.081 9.984 1.00 98.69 211 THR A C 1
ATOM 1710 O O . THR A 1 211 ? 7.496 -5.951 10.279 1.00 98.69 211 THR A O 1
ATOM 1713 N N . TYR A 1 212 ? 8.691 -4.850 8.722 1.00 98.75 212 TYR A N 1
ATOM 1714 C CA . TYR A 1 212 ? 8.157 -5.629 7.610 1.00 98.75 212 TYR A CA 1
ATOM 1715 C C . TYR A 1 212 ? 8.504 -7.115 7.751 1.00 98.75 212 TYR A C 1
ATOM 1717 O O . TYR A 1 212 ? 7.607 -7.958 7.790 1.00 98.75 212 TYR A O 1
ATOM 1725 N N . GLU A 1 213 ? 9.796 -7.421 7.876 1.00 98.50 213 GLU A N 1
ATOM 1726 C CA . GLU A 1 213 ? 10.325 -8.790 7.878 1.00 98.50 213 GLU A CA 1
ATOM 1727 C C . GLU A 1 213 ? 9.833 -9.596 9.092 1.00 98.50 213 GLU A C 1
ATOM 1729 O O . GLU A 1 213 ? 9.541 -10.785 8.979 1.00 98.50 213 GLU A O 1
ATOM 1734 N N . GLN A 1 214 ? 9.683 -8.961 10.261 1.00 97.88 214 GLN A N 1
ATOM 1735 C CA . GLN A 1 214 ? 9.297 -9.664 11.489 1.00 97.88 214 GLN A CA 1
ATOM 1736 C C . GLN A 1 214 ? 7.789 -9.698 11.748 1.00 97.88 214 GLN A C 1
ATOM 1738 O O . GLN A 1 214 ? 7.309 -10.650 12.364 1.00 97.88 214 GLN A O 1
ATOM 1743 N N . LEU A 1 215 ? 7.041 -8.664 11.346 1.00 97.88 215 LEU A N 1
ATOM 1744 C CA . LEU A 1 215 ? 5.632 -8.521 11.732 1.00 97.88 215 LEU A CA 1
ATOM 1745 C C . LEU A 1 215 ? 4.651 -8.592 10.566 1.00 97.88 215 LEU A C 1
ATOM 1747 O O . LEU A 1 215 ? 3.507 -8.954 10.808 1.00 97.88 215 LEU A O 1
ATOM 1751 N N . ILE A 1 216 ? 5.049 -8.258 9.336 1.00 98.31 216 ILE A N 1
ATOM 1752 C CA . ILE A 1 216 ? 4.122 -8.177 8.192 1.00 98.31 216 ILE A CA 1
ATOM 1753 C C . ILE A 1 216 ? 4.292 -9.371 7.258 1.00 98.31 216 ILE A C 1
ATOM 1755 O O . ILE A 1 216 ? 3.309 -10.030 6.912 1.00 98.31 216 ILE A O 1
ATOM 1759 N N . GLU A 1 217 ? 5.528 -9.670 6.857 1.00 97.31 217 GLU A N 1
ATOM 1760 C CA . GLU A 1 217 ? 5.840 -10.776 5.952 1.00 97.31 217 GLU A CA 1
ATOM 1761 C C . GLU A 1 217 ? 5.294 -12.126 6.464 1.00 97.31 217 GLU A C 1
ATOM 1763 O O . GLU A 1 217 ? 4.615 -12.798 5.677 1.00 97.31 217 GLU A O 1
ATOM 1768 N N . PRO A 1 218 ? 5.451 -12.491 7.759 1.00 96.69 218 PRO A N 1
ATOM 1769 C CA . PRO A 1 218 ? 4.980 -13.778 8.278 1.00 96.69 218 PRO A CA 1
ATOM 1770 C C . PRO A 1 218 ? 3.453 -13.913 8.379 1.00 96.69 218 PRO A C 1
ATOM 1772 O O . PRO A 1 218 ? 2.952 -15.022 8.569 1.00 96.69 218 PRO A O 1
ATOM 1775 N N . ILE A 1 219 ? 2.691 -12.815 8.283 1.00 95.62 219 ILE A N 1
ATOM 1776 C CA . ILE A 1 219 ? 1.225 -12.864 8.365 1.00 95.62 219 ILE A CA 1
ATOM 1777 C C . ILE A 1 219 ? 0.673 -13.432 7.057 1.00 95.62 219 ILE A C 1
ATOM 1779 O O . ILE A 1 219 ? 0.785 -12.811 5.998 1.00 95.62 219 ILE A O 1
ATOM 1783 N N . ASN A 1 220 ? 0.022 -14.592 7.124 1.00 93.75 220 ASN A N 1
ATOM 1784 C CA . ASN A 1 220 ? -0.703 -15.144 5.985 1.00 93.75 220 ASN A CA 1
ATOM 1785 C C . ASN A 1 220 ? -2.052 -14.424 5.824 1.00 93.75 220 ASN A C 1
ATOM 1787 O O . ASN A 1 220 ? -3.005 -14.705 6.549 1.00 93.75 220 ASN A O 1
ATOM 1791 N N . SER A 1 221 ? -2.110 -13.459 4.909 1.00 93.88 221 SER A N 1
ATOM 1792 C CA . SER A 1 221 ? -3.292 -12.647 4.624 1.00 93.88 221 SER A CA 1
ATOM 1793 C C . SER A 1 221 ? -3.296 -12.244 3.154 1.00 93.88 221 SER A C 1
ATOM 1795 O O . SER A 1 221 ? -2.236 -11.967 2.595 1.00 93.88 221 SER A O 1
ATOM 1797 N N . ASN A 1 222 ? -4.491 -12.167 2.569 1.00 93.81 222 ASN A N 1
ATOM 1798 C CA . ASN A 1 222 ? -4.718 -11.659 1.213 1.00 93.81 222 ASN A CA 1
ATOM 1799 C C . ASN A 1 222 ? -5.115 -10.173 1.210 1.00 93.81 222 ASN A C 1
ATOM 1801 O O . ASN A 1 222 ? -5.611 -9.682 0.207 1.00 93.81 222 ASN A O 1
ATOM 1805 N N . SER A 1 223 ? -4.961 -9.477 2.341 1.00 97.12 223 SER A N 1
ATOM 1806 C CA . SER A 1 223 ? -5.278 -8.051 2.439 1.00 97.12 223 SER A CA 1
ATOM 1807 C C . SER A 1 223 ? -4.328 -7.207 1.588 1.00 97.12 223 SER A C 1
ATOM 1809 O O . SER A 1 223 ? -3.106 -7.404 1.649 1.00 97.12 223 SER A O 1
ATOM 1811 N N . SER A 1 224 ? -4.870 -6.214 0.880 1.00 97.19 224 SER A N 1
ATOM 1812 C CA . SER A 1 224 ? -4.106 -5.290 0.027 1.00 97.19 224 SER A CA 1
ATOM 1813 C C . SER A 1 224 ? -3.061 -4.499 0.817 1.00 97.19 224 SER A C 1
ATOM 1815 O O . SER A 1 224 ? -2.002 -4.153 0.293 1.00 97.19 224 SER A O 1
ATOM 1817 N N . ILE A 1 225 ? -3.257 -4.345 2.132 1.00 97.62 225 ILE A N 1
ATOM 1818 C CA . ILE A 1 225 ? -2.285 -3.723 3.043 1.00 97.62 225 ILE A CA 1
ATOM 1819 C C . ILE A 1 225 ? -0.931 -4.420 3.035 1.00 97.62 225 ILE A C 1
ATOM 1821 O O . ILE A 1 225 ? 0.084 -3.761 3.262 1.00 97.62 225 ILE A O 1
ATOM 1825 N N . LYS A 1 226 ? -0.868 -5.730 2.766 1.00 97.50 226 LYS A N 1
ATOM 1826 C CA . LYS A 1 226 ? 0.433 -6.392 2.606 1.00 97.50 226 LYS A CA 1
ATOM 1827 C C . LYS A 1 226 ? 1.212 -5.799 1.433 1.00 97.50 226 LYS A C 1
ATOM 1829 O O . LYS A 1 226 ? 2.411 -5.569 1.572 1.00 97.50 226 LYS A O 1
ATOM 1834 N N . GLY A 1 227 ? 0.538 -5.508 0.323 1.00 97.88 227 GLY A N 1
ATOM 1835 C CA . GLY A 1 227 ? 1.124 -4.812 -0.821 1.00 97.88 227 GLY A CA 1
ATOM 1836 C C . GLY A 1 227 ? 1.517 -3.375 -0.483 1.00 97.88 227 GLY A C 1
ATOM 1837 O O . GLY A 1 227 ? 2.625 -2.944 -0.797 1.00 97.88 227 GLY A O 1
ATOM 1838 N N . TRP A 1 228 ? 0.681 -2.655 0.269 1.00 98.25 228 TRP A N 1
ATOM 1839 C CA . TRP A 1 228 ? 0.990 -1.283 0.701 1.00 98.25 228 TRP A CA 1
ATOM 1840 C C . TRP A 1 228 ? 2.213 -1.237 1.616 1.00 98.25 228 TRP A C 1
ATOM 1842 O O . TRP A 1 228 ? 3.078 -0.374 1.476 1.00 98.25 228 TRP A O 1
ATOM 1852 N N . ALA A 1 229 ? 2.312 -2.188 2.544 1.00 98.62 229 ALA A N 1
ATOM 1853 C CA . ALA A 1 229 ? 3.482 -2.363 3.389 1.00 98.62 229 ALA A CA 1
ATOM 1854 C C . ALA A 1 229 ? 4.721 -2.739 2.567 1.00 98.62 229 ALA A C 1
ATOM 1856 O O . ALA A 1 229 ? 5.805 -2.236 2.850 1.00 98.62 229 ALA A O 1
ATOM 1857 N N . MET A 1 230 ? 4.567 -3.583 1.540 1.00 98.75 230 MET A N 1
ATOM 1858 C CA . MET A 1 230 ? 5.658 -3.969 0.643 1.00 98.75 230 MET A CA 1
ATOM 1859 C C . MET A 1 230 ? 6.195 -2.770 -0.141 1.00 98.75 230 MET A C 1
ATOM 1861 O O . MET A 1 230 ? 7.407 -2.649 -0.278 1.00 98.75 230 MET A O 1
ATOM 1865 N N . ALA A 1 231 ? 5.334 -1.851 -0.585 1.00 98.62 231 ALA A N 1
ATOM 1866 C CA . ALA A 1 231 ? 5.760 -0.616 -1.246 1.00 98.62 231 ALA A CA 1
ATOM 1867 C C . ALA A 1 231 ? 6.613 0.269 -0.317 1.00 98.62 231 ALA A C 1
ATOM 1869 O O . ALA A 1 231 ? 7.657 0.783 -0.717 1.00 98.62 231 ALA A O 1
ATOM 1870 N N . ILE A 1 232 ? 6.213 0.401 0.953 1.00 98.50 232 ILE A N 1
ATOM 1871 C CA . ILE A 1 232 ? 6.983 1.149 1.962 1.00 98.50 232 ILE A CA 1
ATOM 1872 C C . ILE A 1 232 ? 8.307 0.436 2.270 1.00 98.50 232 ILE A C 1
ATOM 1874 O O . ILE A 1 232 ? 9.358 1.071 2.362 1.00 98.50 232 ILE A O 1
ATOM 1878 N N . TYR A 1 233 ? 8.276 -0.891 2.391 1.00 98.81 233 TYR A N 1
ATOM 1879 C CA . TYR A 1 233 ? 9.468 -1.710 2.585 1.00 98.81 233 TYR A CA 1
ATO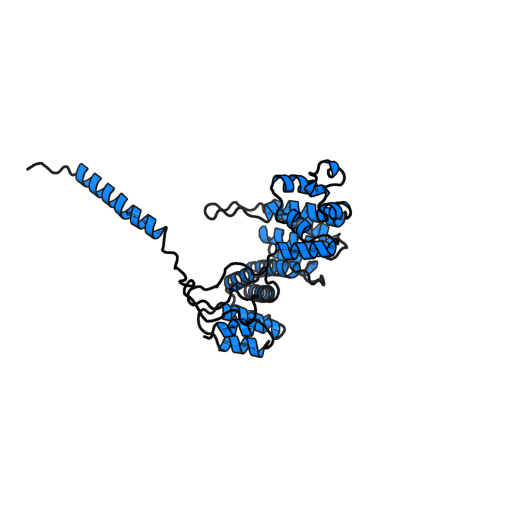M 1880 C C . TYR A 1 233 ? 10.452 -1.588 1.414 1.00 98.81 233 TYR A C 1
ATOM 1882 O O . TYR A 1 233 ? 11.647 -1.421 1.641 1.00 98.81 233 TYR A O 1
ATOM 1890 N N . ALA A 1 234 ? 9.964 -1.593 0.172 1.00 98.75 234 ALA A N 1
ATOM 1891 C CA . ALA A 1 234 ? 10.774 -1.387 -1.026 1.00 98.75 234 ALA A CA 1
ATOM 1892 C C . ALA A 1 234 ? 11.512 -0.039 -0.988 1.00 98.75 234 ALA A C 1
ATOM 1894 O O . ALA A 1 234 ? 12.711 0.023 -1.269 1.00 98.75 234 ALA A O 1
ATOM 1895 N N . GLY A 1 235 ? 10.818 1.020 -0.553 1.00 98.38 235 GLY A N 1
ATOM 1896 C CA . GLY A 1 235 ? 11.415 2.329 -0.290 1.00 98.38 235 GLY A CA 1
ATOM 1897 C C . GLY A 1 235 ? 12.526 2.269 0.763 1.00 98.38 235 GLY A C 1
ATOM 1898 O O . GLY A 1 235 ? 13.640 2.721 0.498 1.00 98.38 235 GLY A O 1
ATOM 1899 N N . ALA A 1 236 ? 12.267 1.644 1.917 1.00 98.62 236 ALA A N 1
ATOM 1900 C CA . ALA A 1 236 ? 13.269 1.477 2.976 1.00 98.62 236 ALA A CA 1
ATOM 1901 C C . ALA A 1 236 ? 14.516 0.727 2.478 1.00 98.62 236 ALA A C 1
ATOM 1903 O O . ALA A 1 236 ? 15.637 1.184 2.681 1.00 98.62 236 ALA A O 1
ATOM 1904 N N . VAL A 1 237 ? 14.323 -0.389 1.771 1.00 98.69 237 VAL A N 1
ATOM 1905 C CA . VAL A 1 237 ? 15.401 -1.212 1.198 1.00 98.69 237 VAL A CA 1
ATOM 1906 C C . VAL A 1 237 ? 16.260 -0.411 0.216 1.00 98.69 237 VAL A C 1
ATOM 1908 O O . VAL A 1 237 ? 17.489 -0.493 0.263 1.00 98.69 237 VAL A O 1
ATOM 1911 N N . ARG A 1 238 ? 15.633 0.414 -0.631 1.00 98.19 238 ARG A N 1
ATOM 1912 C CA . ARG A 1 238 ? 16.343 1.336 -1.527 1.00 98.19 238 ARG A CA 1
ATOM 1913 C C . ARG A 1 238 ? 17.188 2.337 -0.734 1.00 98.19 238 ARG A C 1
ATOM 1915 O O . ARG A 1 238 ? 18.367 2.497 -1.038 1.00 98.19 238 ARG A O 1
ATOM 1922 N N . TYR A 1 239 ? 16.618 2.997 0.277 1.00 97.75 239 TYR A N 1
ATOM 1923 C CA . TYR A 1 239 ? 17.347 3.974 1.101 1.00 97.75 239 TYR A CA 1
ATOM 1924 C C . TYR A 1 239 ? 18.498 3.357 1.905 1.00 97.75 239 TYR A C 1
ATOM 1926 O O . TYR A 1 239 ? 19.483 4.038 2.175 1.00 97.75 239 TYR A O 1
ATOM 1934 N N . LEU A 1 240 ? 18.410 2.067 2.232 1.00 98.44 240 LEU A N 1
ATOM 1935 C CA . LEU A 1 240 ? 19.475 1.299 2.880 1.00 98.44 240 LEU A CA 1
ATOM 1936 C C . LEU A 1 240 ? 20.559 0.805 1.902 1.00 98.44 240 LEU A C 1
ATOM 1938 O O . LEU A 1 240 ? 21.425 0.023 2.290 1.00 98.44 240 LEU A O 1
ATOM 1942 N N . GLY A 1 241 ? 20.540 1.266 0.648 1.00 97.81 241 GLY A N 1
ATOM 1943 C CA . GLY A 1 241 ? 21.602 1.012 -0.326 1.00 97.81 241 GLY A CA 1
ATOM 1944 C C . GLY A 1 241 ? 21.414 -0.252 -1.162 1.00 97.81 241 GLY A C 1
ATOM 1945 O O . GLY A 1 241 ? 22.384 -0.734 -1.740 1.00 97.81 241 GLY A O 1
ATOM 1946 N N . ASN A 1 242 ? 20.194 -0.792 -1.251 1.00 98.19 242 ASN A N 1
ATOM 1947 C CA . ASN A 1 242 ? 19.884 -1.922 -2.128 1.00 98.19 242 ASN A CA 1
ATOM 1948 C C . ASN A 1 242 ? 18.776 -1.561 -3.140 1.00 98.19 242 ASN A C 1
ATOM 1950 O O . ASN A 1 242 ? 17.638 -2.027 -3.015 1.00 98.19 242 ASN A O 1
ATOM 1954 N N . PRO A 1 243 ? 19.075 -0.691 -4.125 1.00 98.19 243 PRO A N 1
ATOM 1955 C CA . PRO A 1 243 ? 18.091 -0.238 -5.105 1.00 98.19 243 PRO A CA 1
ATOM 1956 C C . PRO A 1 243 ? 17.532 -1.389 -5.948 1.00 98.19 243 PRO A C 1
ATOM 1958 O O . PRO A 1 243 ? 16.332 -1.396 -6.199 1.00 98.19 243 PRO A O 1
ATOM 1961 N N . ASP A 1 244 ? 18.343 -2.393 -6.297 1.00 98.50 244 ASP A N 1
ATOM 1962 C CA . ASP A 1 244 ? 17.919 -3.529 -7.129 1.00 98.50 244 ASP A CA 1
ATOM 1963 C C . ASP A 1 244 ? 16.878 -4.411 -6.421 1.00 98.50 244 ASP A C 1
ATOM 1965 O O . ASP A 1 244 ? 15.853 -4.779 -7.001 1.00 98.50 244 ASP A O 1
ATOM 1969 N N . LYS A 1 245 ? 17.065 -4.684 -5.119 1.00 98.56 245 LYS A N 1
ATOM 1970 C CA . LYS A 1 245 ? 16.035 -5.361 -4.313 1.00 98.56 245 LYS A CA 1
ATOM 1971 C C . LYS A 1 245 ? 14.789 -4.485 -4.160 1.00 98.56 245 LYS A C 1
ATOM 1973 O O . LYS A 1 245 ? 13.678 -5.012 -4.172 1.00 98.56 245 LYS A O 1
ATOM 1978 N N . GLY A 1 246 ? 14.958 -3.169 -4.015 1.00 98.62 246 GLY A N 1
ATOM 1979 C CA . GLY A 1 246 ? 13.849 -2.213 -3.978 1.00 98.62 246 GLY A CA 1
ATOM 1980 C C . GLY A 1 246 ? 13.009 -2.258 -5.258 1.00 98.62 246 GLY A C 1
ATOM 1981 O O . GLY A 1 246 ? 11.791 -2.405 -5.186 1.00 98.62 246 GLY A O 1
ATOM 1982 N N . ALA A 1 247 ? 13.655 -2.224 -6.424 1.00 98.75 247 ALA A N 1
ATOM 1983 C CA . ALA A 1 247 ? 13.013 -2.331 -7.730 1.00 98.75 247 ALA A CA 1
ATOM 1984 C C . ALA A 1 247 ? 12.264 -3.660 -7.882 1.00 98.75 247 ALA A C 1
ATOM 1986 O O . ALA A 1 247 ? 11.092 -3.681 -8.252 1.00 98.75 247 ALA A O 1
ATOM 1987 N N . TYR A 1 248 ? 12.883 -4.773 -7.483 1.00 98.81 248 TYR A N 1
ATOM 1988 C CA . TYR A 1 248 ? 12.217 -6.073 -7.472 1.00 98.81 248 TYR A CA 1
ATOM 1989 C C . TYR A 1 248 ? 10.931 -6.050 -6.631 1.00 98.81 248 TYR A C 1
ATOM 1991 O O . TYR A 1 248 ? 9.884 -6.506 -7.089 1.00 98.81 248 TYR A O 1
ATOM 1999 N N . LEU A 1 249 ? 10.968 -5.478 -5.427 1.00 98.75 249 LEU A N 1
ATOM 2000 C CA . LEU A 1 249 ? 9.783 -5.373 -4.574 1.00 98.75 249 LEU A CA 1
ATOM 2001 C C . LEU A 1 249 ? 8.704 -4.472 -5.195 1.00 98.75 249 LEU A C 1
ATOM 2003 O O . LEU A 1 249 ? 7.531 -4.843 -5.172 1.00 98.75 249 LEU A O 1
ATOM 2007 N N . PHE A 1 250 ? 9.075 -3.346 -5.813 1.00 98.81 250 PHE A N 1
ATOM 2008 C CA . PHE A 1 250 ? 8.121 -2.511 -6.549 1.00 98.81 250 PHE A CA 1
ATOM 2009 C C . PHE A 1 250 ? 7.503 -3.239 -7.747 1.00 98.81 250 PHE A C 1
ATOM 2011 O O . PHE A 1 250 ? 6.303 -3.102 -7.962 1.00 98.81 250 PHE A O 1
ATOM 2018 N N . SER A 1 251 ? 8.253 -4.085 -8.464 1.00 98.50 251 SER A N 1
ATOM 2019 C CA . SER A 1 251 ? 7.693 -4.903 -9.555 1.00 98.50 251 SER A CA 1
ATOM 2020 C C . SER A 1 251 ? 6.598 -5.863 -9.072 1.00 98.50 251 SER A C 1
ATOM 2022 O O . SER A 1 251 ? 5.638 -6.138 -9.790 1.00 98.50 251 SER A O 1
ATOM 2024 N N . LYS A 1 252 ? 6.695 -6.337 -7.822 1.00 98.06 252 LYS A N 1
ATOM 2025 C CA . LYS A 1 252 ? 5.659 -7.173 -7.207 1.00 98.06 252 LYS A CA 1
ATOM 2026 C C . LYS A 1 252 ? 4.412 -6.364 -6.885 1.00 98.06 252 LYS A C 1
ATOM 2028 O O . LYS A 1 252 ? 3.326 -6.805 -7.238 1.00 98.06 252 LYS A O 1
ATOM 2033 N N . VAL A 1 253 ? 4.574 -5.186 -6.276 1.00 98.25 253 VAL A N 1
ATOM 2034 C CA . VAL A 1 253 ? 3.453 -4.277 -5.978 1.00 98.25 253 VAL A CA 1
ATOM 2035 C C . VAL A 1 253 ? 2.748 -3.852 -7.267 1.00 98.25 253 VAL A C 1
ATOM 2037 O O . VAL A 1 253 ? 1.529 -3.921 -7.338 1.00 98.25 253 VAL A O 1
ATOM 2040 N N . PHE A 1 254 ? 3.503 -3.501 -8.309 1.00 97.69 254 PHE A N 1
ATOM 2041 C CA . PHE A 1 254 ? 2.970 -3.177 -9.634 1.00 97.69 254 PHE A CA 1
ATOM 2042 C C . PHE A 1 254 ? 2.041 -4.274 -10.177 1.00 97.69 254 PHE A C 1
ATOM 2044 O O . PHE A 1 254 ? 0.962 -3.994 -10.699 1.00 97.69 254 PHE A O 1
ATOM 2051 N N . ALA A 1 255 ? 2.436 -5.537 -10.025 1.00 95.50 255 ALA A N 1
ATOM 2052 C CA . ALA A 1 255 ? 1.635 -6.654 -10.500 1.00 95.50 255 ALA A CA 1
ATOM 2053 C C . ALA A 1 255 ? 0.400 -6.924 -9.627 1.00 95.50 255 ALA A C 1
ATOM 2055 O O . ALA A 1 255 ? -0.659 -7.229 -10.168 1.00 95.50 255 ALA A O 1
ATOM 2056 N N . SER A 1 256 ? 0.513 -6.815 -8.297 1.00 94.44 256 SER A N 1
ATOM 2057 C CA . SER A 1 256 ? -0.530 -7.280 -7.369 1.00 94.44 256 SER A CA 1
ATOM 2058 C C . SER A 1 256 ? -1.474 -6.212 -6.814 1.00 94.44 256 SER A C 1
ATOM 2060 O O . SER A 1 256 ? -2.472 -6.587 -6.208 1.00 94.44 256 SER A O 1
ATOM 2062 N N . ASN A 1 257 ? -1.162 -4.921 -6.951 1.00 96.50 257 ASN A N 1
ATOM 2063 C CA . ASN A 1 257 ? -1.885 -3.827 -6.289 1.00 96.50 257 ASN A CA 1
ATOM 2064 C C . ASN A 1 257 ? -2.307 -2.752 -7.303 1.00 96.50 257 ASN A C 1
ATOM 2066 O O . ASN A 1 257 ? -1.566 -1.780 -7.481 1.00 96.50 257 ASN A O 1
ATOM 2070 N N . PRO A 1 258 ? -3.449 -2.922 -7.996 1.00 95.25 258 PRO A N 1
ATOM 2071 C CA . PRO A 1 258 ? -3.958 -1.950 -8.971 1.00 95.25 258 PRO A CA 1
ATOM 2072 C C . PRO A 1 258 ? -4.135 -0.530 -8.411 1.00 95.25 258 PRO A C 1
ATOM 2074 O O . PRO A 1 258 ? -3.930 0.432 -9.139 1.00 95.25 258 PRO A O 1
ATOM 2077 N N . GLU A 1 259 ? -4.426 -0.393 -7.119 1.00 96.31 259 GLU A N 1
ATOM 2078 C CA . GLU A 1 259 ? -4.560 0.871 -6.385 1.00 96.31 259 GLU A CA 1
ATOM 2079 C C . GLU A 1 259 ? -3.226 1.563 -6.052 1.00 96.31 259 GLU A C 1
ATOM 2081 O O . GLU A 1 259 ? -3.198 2.626 -5.431 1.00 96.31 259 GLU A O 1
ATOM 2086 N N . ARG A 1 260 ? -2.095 0.931 -6.389 1.00 96.38 260 ARG A N 1
ATOM 2087 C CA . ARG A 1 260 ? -0.733 1.465 -6.202 1.00 96.38 260 ARG A CA 1
ATOM 2088 C C . ARG A 1 260 ? 0.176 1.169 -7.390 1.00 96.38 260 ARG A C 1
ATOM 2090 O O . ARG A 1 260 ? 1.404 1.207 -7.250 1.00 96.38 260 ARG A O 1
ATOM 2097 N N . ARG A 1 261 ? -0.385 0.805 -8.538 1.00 95.56 261 ARG A N 1
ATOM 2098 C CA . ARG A 1 261 ? 0.373 0.310 -9.684 1.00 95.56 261 ARG A CA 1
ATOM 2099 C C . ARG A 1 261 ? 1.205 1.422 -10.307 1.00 95.56 261 ARG A C 1
ATOM 2101 O O . ARG A 1 261 ? 2.403 1.229 -10.520 1.00 95.56 261 ARG A O 1
ATOM 2108 N N . VAL A 1 262 ? 0.611 2.591 -10.535 1.00 96.38 262 VAL A N 1
ATOM 2109 C CA . VAL A 1 262 ? 1.297 3.783 -11.052 1.00 96.38 262 VAL A CA 1
ATOM 2110 C C . VAL A 1 262 ? 2.350 4.263 -10.054 1.00 96.38 262 VAL A C 1
ATOM 2112 O O . VAL A 1 262 ? 3.492 4.540 -10.433 1.00 96.38 262 VAL A O 1
ATOM 2115 N N . GLN A 1 263 ? 2.027 4.287 -8.759 1.00 96.38 263 GLN A N 1
ATOM 2116 C CA . GLN A 1 263 ? 2.991 4.590 -7.703 1.00 96.38 263 GLN A CA 1
ATOM 2117 C C . GLN A 1 263 ? 4.182 3.621 -7.722 1.00 96.38 263 GLN A C 1
ATOM 2119 O O . GLN A 1 263 ? 5.333 4.053 -7.612 1.00 96.38 263 GLN A O 1
ATOM 2124 N N . ALA A 1 264 ? 3.929 2.316 -7.813 1.00 98.12 264 ALA A N 1
ATOM 2125 C CA . ALA A 1 264 ? 4.970 1.296 -7.832 1.00 98.12 264 ALA A CA 1
ATOM 2126 C C . ALA A 1 264 ? 5.837 1.410 -9.089 1.00 98.12 264 ALA A C 1
ATOM 2128 O O . ALA A 1 264 ? 7.058 1.347 -8.979 1.00 98.12 264 ALA A O 1
ATOM 2129 N N . TYR A 1 265 ? 5.227 1.667 -10.247 1.00 97.81 265 TYR A N 1
ATOM 2130 C CA . TYR A 1 265 ? 5.920 1.957 -11.500 1.00 97.81 265 TYR A CA 1
ATOM 2131 C C . TYR A 1 265 ? 6.872 3.148 -11.368 1.00 97.81 265 TYR A C 1
ATOM 2133 O O . TYR A 1 265 ? 8.071 3.010 -11.603 1.00 97.81 265 TYR A O 1
ATOM 2141 N N . LYS A 1 266 ? 6.392 4.303 -10.895 1.00 96.69 266 LYS A N 1
ATOM 2142 C CA . LYS A 1 266 ? 7.244 5.492 -10.717 1.00 96.69 266 LYS A CA 1
ATOM 2143 C C . LYS A 1 266 ? 8.409 5.203 -9.767 1.00 96.69 266 LYS A C 1
ATOM 2145 O O . LYS A 1 266 ? 9.565 5.494 -10.075 1.00 96.69 266 LYS A O 1
ATOM 2150 N N . ASN A 1 267 ? 8.124 4.570 -8.630 1.00 97.94 267 ASN A N 1
ATOM 2151 C CA . ASN A 1 267 ? 9.152 4.246 -7.644 1.00 97.94 267 ASN A CA 1
ATOM 2152 C C . ASN A 1 267 ? 10.149 3.182 -8.118 1.00 97.94 267 ASN A C 1
ATOM 2154 O O . ASN A 1 267 ? 11.316 3.258 -7.734 1.00 97.94 267 ASN A O 1
ATOM 2158 N N . TYR A 1 268 ? 9.723 2.236 -8.963 1.00 98.44 268 TYR A N 1
ATOM 2159 C CA . TYR A 1 268 ? 10.608 1.277 -9.619 1.00 98.44 268 TYR A CA 1
ATOM 2160 C C . TYR A 1 268 ? 11.715 2.016 -10.374 1.00 98.44 268 TYR A C 1
ATOM 2162 O O . TYR A 1 268 ? 12.892 1.775 -10.117 1.00 98.44 268 TYR A O 1
ATOM 2170 N N . PHE A 1 269 ? 11.368 2.995 -11.213 1.00 97.00 269 PHE A N 1
ATOM 2171 C CA . PHE A 1 269 ? 12.362 3.769 -11.965 1.00 97.00 269 PHE A CA 1
ATOM 2172 C C . PHE A 1 269 ? 13.161 4.739 -11.086 1.00 97.00 269 PHE A C 1
ATOM 2174 O O . PHE A 1 269 ? 14.365 4.894 -11.283 1.00 97.00 269 PHE A O 1
ATOM 2181 N N . TYR A 1 270 ? 12.560 5.318 -10.040 1.00 96.56 270 TYR A N 1
ATOM 2182 C CA . TYR A 1 270 ? 13.283 6.157 -9.069 1.00 96.56 270 TYR A CA 1
ATOM 2183 C C . TYR A 1 270 ? 14.308 5.393 -8.216 1.00 96.56 270 TYR A C 1
ATOM 2185 O O . TYR A 1 270 ? 15.115 6.010 -7.505 1.00 96.56 270 TYR A O 1
ATOM 2193 N N . THR A 1 271 ? 14.309 4.057 -8.255 1.00 97.25 271 THR A N 1
ATOM 2194 C CA . THR A 1 271 ? 15.403 3.268 -7.674 1.00 97.25 271 THR A CA 1
ATOM 2195 C C . THR A 1 271 ? 16.717 3.449 -8.433 1.00 97.25 271 THR A C 1
ATOM 2197 O O . THR A 1 271 ? 17.769 3.386 -7.803 1.00 97.25 271 THR A O 1
ATOM 2200 N N . GLY A 1 272 ? 16.663 3.698 -9.747 1.00 95.69 272 GLY A N 1
ATOM 2201 C CA . GLY A 1 272 ? 17.832 3.675 -10.628 1.00 95.69 272 GLY A CA 1
ATOM 2202 C C . GLY A 1 272 ? 18.448 2.280 -10.813 1.00 95.69 272 GLY A C 1
ATOM 2203 O O . GLY A 1 272 ? 19.588 2.185 -11.260 1.00 95.69 272 GLY A O 1
ATOM 2204 N N . ALA A 1 273 ? 17.733 1.216 -10.433 1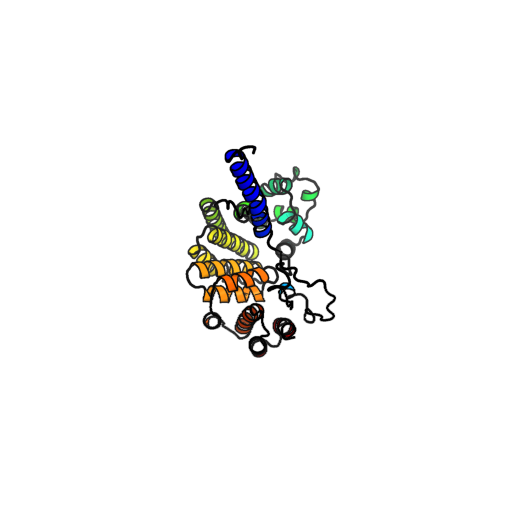.00 97.19 273 ALA A N 1
ATOM 2205 C CA . ALA A 1 273 ? 18.191 -0.162 -10.562 1.00 97.19 273 ALA A CA 1
ATOM 2206 C C . ALA A 1 273 ? 18.298 -0.601 -12.026 1.00 97.19 273 ALA A C 1
ATOM 2208 O O . ALA A 1 273 ? 17.534 -0.158 -12.886 1.00 97.19 273 ALA A O 1
ATOM 2209 N N . SER A 1 274 ? 19.214 -1.529 -12.298 1.00 96.44 274 SER A N 1
ATOM 2210 C CA . SER A 1 274 ? 19.300 -2.147 -13.623 1.00 96.44 274 SER A CA 1
ATOM 2211 C C . SER A 1 274 ? 18.340 -3.334 -13.740 1.00 96.44 274 SER A C 1
ATOM 2213 O O . SER A 1 274 ? 18.071 -4.032 -12.756 1.00 96.44 274 SER A O 1
ATOM 2215 N N . LEU A 1 275 ? 17.856 -3.600 -14.956 1.00 97.50 275 LEU A N 1
ATOM 2216 C CA . LEU A 1 275 ? 17.030 -4.773 -15.253 1.00 97.50 275 LEU A CA 1
ATOM 2217 C C . LEU A 1 275 ? 17.734 -6.077 -14.837 1.00 97.50 275 LEU A C 1
ATOM 2219 O O . LEU A 1 275 ? 17.153 -6.886 -14.112 1.00 97.50 275 LEU A O 1
ATOM 2223 N N . ASP A 1 276 ? 18.993 -6.257 -15.241 1.00 98.00 276 ASP A N 1
ATOM 2224 C CA . ASP A 1 276 ? 19.749 -7.490 -14.996 1.00 98.00 276 ASP A CA 1
ATOM 2225 C C . ASP A 1 276 ? 19.984 -7.756 -13.505 1.00 98.00 276 ASP A C 1
ATOM 2227 O O . ASP A 1 276 ? 19.832 -8.893 -13.054 1.00 98.00 276 ASP A O 1
ATOM 2231 N N . GLU A 1 277 ? 20.316 -6.728 -12.717 1.00 98.31 277 GLU A N 1
ATOM 2232 C CA . GLU A 1 277 ? 20.479 -6.880 -11.265 1.00 98.31 277 GLU A CA 1
ATOM 2233 C C . GLU A 1 277 ? 19.136 -7.146 -10.573 1.00 98.31 277 GLU A C 1
ATOM 2235 O O . GLU A 1 277 ? 19.049 -8.007 -9.695 1.00 98.31 277 GLU A O 1
ATOM 2240 N N . THR A 1 278 ? 18.063 -6.490 -11.019 1.00 98.50 278 THR A N 1
ATOM 2241 C CA . THR A 1 278 ? 16.712 -6.706 -10.482 1.00 98.50 278 THR A CA 1
ATOM 2242 C C . THR A 1 278 ? 16.227 -8.139 -10.735 1.00 98.50 278 THR A C 1
ATOM 2244 O O . THR A 1 278 ? 15.687 -8.790 -9.834 1.00 98.50 278 THR A O 1
ATOM 2247 N N . LEU A 1 279 ? 16.485 -8.690 -11.928 1.00 98.50 279 LEU A N 1
ATOM 2248 C CA . LEU A 1 279 ? 16.116 -10.061 -12.305 1.00 98.50 279 LEU A CA 1
ATOM 2249 C C . LEU A 1 279 ? 16.753 -11.136 -11.414 1.00 98.50 279 LEU A C 1
ATOM 2251 O O . LEU A 1 279 ? 16.183 -12.224 -11.285 1.00 98.50 279 LEU A O 1
ATOM 2255 N N . LYS A 1 280 ? 17.891 -10.856 -10.762 1.00 98.44 280 LYS A N 1
ATOM 2256 C CA . LYS A 1 280 ? 18.548 -11.802 -9.840 1.00 98.44 280 LYS A CA 1
ATOM 2257 C C . LYS A 1 280 ? 17.711 -12.100 -8.594 1.00 98.44 280 LYS A C 1
ATOM 2259 O O . LYS A 1 280 ? 17.924 -13.134 -7.962 1.00 98.44 280 LYS A O 1
ATOM 2264 N N . PHE A 1 281 ? 16.761 -11.231 -8.242 1.00 98.50 281 PHE A N 1
ATOM 2265 C CA . PHE A 1 281 ? 15.876 -11.430 -7.092 1.00 98.50 281 PHE A CA 1
ATOM 2266 C C . PHE A 1 281 ? 14.614 -12.243 -7.412 1.00 98.50 281 PHE A C 1
ATOM 2268 O O . PHE A 1 281 ? 13.970 -12.743 -6.483 1.00 98.50 281 PHE A O 1
ATOM 2275 N N . ALA A 1 282 ? 14.266 -12.399 -8.693 1.00 98.00 282 ALA A N 1
ATOM 2276 C CA . ALA A 1 282 ? 13.073 -13.125 -9.112 1.00 98.00 282 ALA A CA 1
ATOM 2277 C C . ALA A 1 282 ? 13.186 -14.623 -8.799 1.00 98.00 282 ALA A C 1
ATOM 2279 O O . ALA A 1 282 ? 14.142 -15.296 -9.189 1.00 98.00 282 ALA A O 1
ATOM 2280 N N . ARG A 1 283 ? 12.174 -15.171 -8.127 1.00 97.56 283 ARG A N 1
ATOM 2281 C CA . ARG A 1 283 ? 12.159 -16.561 -7.642 1.00 97.56 283 ARG A CA 1
ATOM 2282 C C . ARG A 1 283 ? 11.415 -17.512 -8.569 1.00 97.56 283 ARG A C 1
ATOM 2284 O O . ARG A 1 283 ? 11.595 -18.723 -8.482 1.00 97.56 283 ARG A O 1
ATOM 2291 N N . ASN A 1 284 ? 10.554 -16.986 -9.432 1.00 97.56 284 ASN A N 1
ATOM 2292 C CA . ASN A 1 284 ? 9.741 -17.770 -10.355 1.00 97.56 284 ASN A CA 1
ATOM 2293 C C . ASN A 1 284 ? 9.499 -17.001 -11.663 1.00 97.56 284 ASN A C 1
ATOM 2295 O O . ASN A 1 284 ? 9.886 -15.841 -11.796 1.00 97.56 284 ASN A O 1
ATOM 2299 N N . LYS A 1 285 ? 8.881 -17.671 -12.642 1.00 97.62 285 LYS A N 1
ATOM 2300 C CA . LYS A 1 285 ? 8.608 -17.076 -13.953 1.00 97.62 285 LYS A CA 1
ATOM 2301 C C . LYS A 1 285 ? 7.659 -15.876 -13.878 1.00 97.62 285 LYS A C 1
ATOM 2303 O O . LYS A 1 285 ? 7.955 -14.874 -14.507 1.00 97.62 285 LYS A O 1
ATOM 2308 N N . GLY A 1 286 ? 6.602 -15.926 -13.066 1.00 97.00 286 GLY A N 1
ATOM 2309 C CA . GLY A 1 286 ? 5.683 -14.791 -12.902 1.00 97.00 286 GLY A CA 1
ATOM 2310 C C . GLY A 1 286 ? 6.388 -13.537 -12.376 1.00 97.00 286 GLY A C 1
ATOM 2311 O O . GLY A 1 286 ? 6.219 -12.450 -12.913 1.00 97.00 286 GLY A O 1
ATOM 2312 N N . GLU A 1 287 ? 7.285 -13.683 -11.397 1.00 97.88 287 GLU A N 1
ATOM 2313 C CA . GLU A 1 287 ? 8.097 -12.555 -10.915 1.00 97.88 287 GLU A CA 1
ATOM 2314 C C . GLU A 1 287 ? 9.051 -12.016 -11.993 1.00 97.88 287 GLU A C 1
ATOM 2316 O O . GLU A 1 287 ? 9.230 -10.805 -12.091 1.00 97.88 287 GLU A O 1
ATOM 2321 N N . LYS A 1 288 ? 9.625 -12.881 -12.842 1.00 98.38 288 LYS A N 1
ATOM 2322 C CA . LYS A 1 288 ? 10.410 -12.430 -14.005 1.00 98.38 288 LYS A CA 1
ATOM 2323 C C . LYS A 1 288 ? 9.545 -11.680 -15.013 1.00 98.38 288 LYS A C 1
ATOM 2325 O O . LYS A 1 288 ? 9.972 -10.635 -15.489 1.00 98.38 288 LYS A O 1
ATOM 2330 N N . ALA A 1 289 ? 8.348 -12.188 -15.311 1.00 97.94 289 ALA A N 1
ATOM 2331 C CA . ALA A 1 289 ? 7.398 -11.541 -16.211 1.00 97.94 289 ALA A CA 1
ATOM 2332 C C . ALA A 1 289 ? 7.052 -10.129 -15.718 1.00 97.94 289 ALA A C 1
ATOM 2334 O O . ALA A 1 289 ? 7.122 -9.190 -16.499 1.00 97.94 289 ALA A O 1
ATOM 2335 N N . ASN A 1 290 ? 6.799 -9.955 -14.417 1.00 97.44 290 ASN A N 1
ATOM 2336 C CA . ASN A 1 290 ? 6.519 -8.642 -13.825 1.00 97.44 290 ASN A CA 1
ATOM 2337 C C . ASN A 1 290 ? 7.687 -7.657 -13.980 1.00 97.44 290 ASN A C 1
ATOM 2339 O O . ASN A 1 290 ? 7.467 -6.483 -14.273 1.00 97.44 290 ASN A O 1
ATOM 2343 N N . ILE A 1 291 ? 8.929 -8.125 -13.798 1.00 98.56 291 ILE A N 1
ATOM 2344 C CA . ILE A 1 291 ? 10.122 -7.287 -13.977 1.00 98.56 291 ILE A CA 1
ATOM 2345 C C . ILE A 1 291 ? 10.303 -6.923 -15.453 1.00 98.56 291 ILE A C 1
ATOM 2347 O O . ILE A 1 291 ? 10.536 -5.759 -15.757 1.00 98.56 291 ILE A O 1
ATOM 2351 N N . PHE A 1 292 ? 10.181 -7.868 -16.387 1.00 98.31 292 PHE A N 1
ATOM 2352 C CA . PHE A 1 292 ? 10.258 -7.528 -17.811 1.00 98.31 292 PHE A CA 1
ATOM 2353 C C . PHE A 1 292 ? 9.171 -6.525 -18.193 1.00 98.31 292 PHE A C 1
ATOM 2355 O O . PHE A 1 292 ? 9.474 -5.483 -18.762 1.00 98.31 292 PHE A O 1
ATOM 2362 N N . ALA A 1 293 ? 7.939 -6.775 -17.761 1.00 96.31 293 ALA A N 1
ATOM 2363 C CA . ALA A 1 293 ? 6.801 -5.924 -18.044 1.00 96.31 293 ALA A CA 1
ATOM 2364 C C . ALA A 1 293 ? 6.970 -4.482 -17.577 1.00 96.31 293 ALA A C 1
ATOM 2366 O O . ALA A 1 293 ? 6.759 -3.560 -18.358 1.00 96.31 293 ALA A O 1
ATOM 2367 N N . ILE A 1 294 ? 7.352 -4.276 -16.313 1.00 96.94 294 ILE A N 1
ATOM 2368 C CA . ILE A 1 294 ? 7.493 -2.922 -15.770 1.00 96.94 294 ILE A CA 1
ATOM 2369 C C . ILE A 1 294 ? 8.592 -2.136 -16.501 1.00 96.94 294 ILE A C 1
ATOM 2371 O O . ILE A 1 294 ? 8.443 -0.932 -16.683 1.00 96.94 294 ILE A O 1
ATOM 2375 N N . ASN A 1 295 ? 9.648 -2.809 -16.988 1.00 96.38 295 ASN A N 1
ATOM 2376 C CA . ASN A 1 295 ? 10.669 -2.182 -17.834 1.00 96.38 295 ASN A CA 1
ATOM 2377 C C . ASN A 1 295 ? 10.143 -1.882 -19.241 1.00 96.38 295 ASN A C 1
ATOM 2379 O O . ASN A 1 295 ? 10.382 -0.783 -19.732 1.00 96.38 295 ASN A O 1
ATOM 2383 N N . SER A 1 296 ? 9.400 -2.803 -19.862 1.00 94.88 296 SER A N 1
ATOM 2384 C CA . SER A 1 296 ? 8.813 -2.592 -21.192 1.00 94.88 296 SER A CA 1
ATOM 2385 C C . SER A 1 296 ? 7.779 -1.465 -21.202 1.00 94.88 296 SER A C 1
ATOM 2387 O O . SER A 1 296 ? 7.761 -0.669 -22.132 1.00 94.88 296 SER A O 1
ATOM 2389 N N . PHE A 1 297 ? 6.983 -1.301 -20.139 1.00 92.88 297 PHE A N 1
ATOM 2390 C CA . PHE A 1 297 ? 6.113 -0.127 -19.996 1.00 92.88 297 PHE A CA 1
ATOM 2391 C C . PHE A 1 297 ? 6.892 1.189 -19.872 1.00 92.88 297 PHE A C 1
ATOM 2393 O O . PHE A 1 297 ? 6.392 2.227 -20.293 1.00 92.88 297 PHE A O 1
ATOM 2400 N N . GLY A 1 298 ? 8.111 1.148 -19.326 1.00 90.19 298 GLY A N 1
ATOM 2401 C CA . GLY A 1 298 ? 9.016 2.298 -19.273 1.00 90.19 298 GLY A CA 1
ATOM 2402 C C . GLY A 1 298 ? 9.799 2.554 -20.554 1.00 90.19 298 GLY A C 1
ATOM 2403 O O . GLY A 1 298 ? 10.512 3.556 -20.627 1.00 90.19 298 GLY A O 1
ATOM 2404 N N . ASN A 1 299 ? 9.681 1.684 -21.560 1.00 89.25 299 ASN A N 1
ATOM 2405 C CA . ASN A 1 299 ? 10.248 1.920 -22.875 1.00 89.25 299 ASN A CA 1
ATOM 2406 C C . ASN A 1 299 ? 9.251 2.739 -23.722 1.00 89.25 299 ASN A C 1
ATOM 2408 O O . ASN A 1 299 ? 8.123 2.288 -23.951 1.00 89.25 299 ASN A O 1
ATOM 2412 N N . PRO A 1 300 ? 9.633 3.943 -24.188 1.00 82.25 300 PRO A N 1
ATOM 2413 C CA . PRO A 1 300 ? 8.775 4.748 -25.055 1.00 82.25 300 PRO A CA 1
ATOM 2414 C C . PRO A 1 300 ? 8.741 4.236 -26.504 1.00 82.25 300 PRO A C 1
ATOM 2416 O O . PRO A 1 300 ? 7.927 4.700 -27.291 1.00 82.25 300 PRO A O 1
ATOM 2419 N N . SER A 1 301 ? 9.646 3.330 -26.885 1.00 85.38 301 SER A N 1
ATOM 2420 C CA . SER A 1 301 ? 9.684 2.707 -28.213 1.00 85.38 301 SER A CA 1
ATOM 2421 C C . SER A 1 301 ? 9.065 1.305 -28.186 1.00 85.38 301 SER A C 1
ATOM 2423 O O . SER A 1 301 ? 9.071 0.682 -27.122 1.00 85.38 301 SER A O 1
ATOM 2425 N N . PRO A 1 302 ? 8.614 0.778 -29.342 1.00 86.94 302 PRO A N 1
ATOM 2426 C CA . PRO A 1 302 ? 8.228 -0.627 -29.468 1.00 86.94 302 PRO A CA 1
ATOM 2427 C C . PRO A 1 302 ? 9.306 -1.568 -28.901 1.00 86.94 302 PRO A C 1
ATOM 2429 O O . PRO A 1 302 ? 10.502 -1.386 -29.165 1.00 86.94 302 PRO A O 1
ATOM 2432 N N . ASP A 1 303 ? 8.890 -2.557 -28.111 1.00 91.81 303 ASP A N 1
ATOM 2433 C CA . ASP A 1 303 ? 9.736 -3.493 -27.371 1.00 91.81 303 ASP A CA 1
ATOM 2434 C C . ASP A 1 303 ? 9.253 -4.945 -27.528 1.00 91.81 303 ASP A C 1
ATOM 2436 O O . ASP A 1 303 ? 8.954 -5.653 -26.560 1.00 91.81 303 ASP A O 1
ATOM 2440 N N . LEU A 1 304 ? 9.246 -5.428 -28.774 1.00 94.19 304 LEU A N 1
ATOM 2441 C CA . LEU A 1 304 ? 8.934 -6.826 -29.096 1.00 94.19 304 LEU A CA 1
ATOM 2442 C C . LEU A 1 304 ? 9.741 -7.836 -28.265 1.00 94.19 304 LEU A C 1
ATOM 2444 O O . LEU A 1 304 ? 9.205 -8.865 -27.865 1.00 94.19 304 LEU A O 1
ATOM 2448 N N . ASN A 1 305 ? 11.014 -7.550 -27.969 1.00 95.31 305 ASN A N 1
ATOM 2449 C CA . ASN A 1 305 ? 11.835 -8.434 -27.139 1.00 95.31 305 ASN A CA 1
ATOM 2450 C C . ASN A 1 305 ? 11.296 -8.494 -25.704 1.00 95.31 305 ASN A C 1
ATOM 2452 O O . ASN A 1 305 ? 11.124 -9.581 -25.157 1.00 95.31 305 ASN A O 1
ATOM 2456 N N . GLY A 1 306 ? 10.994 -7.348 -25.092 1.00 95.50 306 GLY A N 1
ATOM 2457 C CA . GLY A 1 306 ? 10.356 -7.296 -23.782 1.00 95.50 306 GLY A CA 1
ATOM 2458 C C . GLY A 1 306 ? 9.016 -8.030 -23.746 1.00 95.50 306 GLY A C 1
ATOM 2459 O O . GLY A 1 306 ? 8.801 -8.861 -22.860 1.00 95.50 306 GLY A O 1
ATOM 2460 N N . LEU A 1 307 ? 8.164 -7.825 -24.756 1.00 95.88 307 LEU A N 1
ATOM 2461 C CA . LEU A 1 307 ? 6.907 -8.561 -24.918 1.00 95.88 307 LEU A CA 1
ATOM 2462 C C . LEU A 1 307 ? 7.131 -10.081 -25.004 1.00 95.88 307 LEU A C 1
ATOM 2464 O O . LEU A 1 307 ? 6.472 -10.832 -24.280 1.00 95.88 307 LEU A O 1
ATOM 2468 N N . GLU A 1 308 ? 8.077 -10.544 -25.826 1.00 97.44 308 GLU A N 1
ATOM 2469 C CA . GLU A 1 308 ? 8.455 -11.961 -25.921 1.00 97.44 308 GLU A CA 1
ATOM 2470 C C . GLU A 1 308 ? 8.912 -12.507 -24.562 1.00 97.44 308 GLU A C 1
ATOM 2472 O O . GLU A 1 308 ? 8.473 -13.578 -24.143 1.00 97.44 308 GLU A O 1
ATOM 2477 N N . LYS A 1 309 ? 9.731 -11.753 -23.811 1.00 98.06 309 LYS A N 1
ATOM 2478 C CA . LYS A 1 309 ? 10.155 -12.160 -22.461 1.00 98.06 309 LYS A CA 1
ATOM 2479 C C . LYS A 1 309 ? 8.990 -12.268 -21.492 1.00 98.06 309 LYS A C 1
ATOM 2481 O O . LYS A 1 309 ? 8.985 -13.198 -20.682 1.00 98.06 309 LYS A O 1
ATOM 2486 N N . VAL A 1 310 ? 8.024 -11.355 -21.538 1.00 97.31 310 VAL A N 1
ATOM 2487 C CA . VAL A 1 310 ? 6.821 -11.448 -20.702 1.00 97.31 310 VAL A CA 1
ATOM 2488 C C . VAL A 1 310 ? 6.013 -12.682 -21.097 1.00 97.31 310 VAL A C 1
ATOM 2490 O O . VAL A 1 310 ? 5.716 -13.500 -20.229 1.00 97.31 310 VAL A O 1
ATOM 2493 N N . TYR A 1 311 ? 5.746 -12.878 -22.390 1.00 97.00 311 TYR A N 1
ATOM 2494 C CA . TYR A 1 311 ? 4.978 -14.014 -22.905 1.00 97.00 311 TYR A CA 1
ATOM 2495 C C . TYR A 1 311 ? 5.615 -15.376 -22.579 1.00 97.00 311 TYR A C 1
ATOM 2497 O O . TYR A 1 311 ? 4.933 -16.287 -22.117 1.00 97.00 311 TYR A O 1
ATOM 2505 N N . ASP A 1 312 ? 6.934 -15.517 -22.730 1.00 97.94 312 ASP A N 1
ATOM 2506 C CA . ASP A 1 312 ? 7.662 -16.759 -22.424 1.00 97.94 312 ASP A CA 1
ATOM 2507 C C . ASP A 1 312 ? 7.614 -17.142 -20.932 1.00 97.94 312 ASP A C 1
ATOM 2509 O O . ASP A 1 312 ? 7.771 -18.317 -20.552 1.00 97.94 312 ASP A O 1
ATOM 2513 N N . ASN A 1 313 ? 7.454 -16.142 -20.060 1.00 97.62 313 ASN A N 1
ATOM 2514 C CA . ASN A 1 313 ? 7.424 -16.328 -18.615 1.00 97.62 313 ASN A CA 1
ATOM 2515 C C . ASN A 1 313 ? 5.994 -16.466 -18.067 1.00 97.62 313 ASN A C 1
ATOM 2517 O O . ASN A 1 313 ? 5.783 -17.310 -17.193 1.00 97.62 313 ASN A O 1
ATOM 2521 N N . ASP A 1 314 ? 5.034 -15.697 -18.579 1.00 96.06 314 ASP A N 1
ATOM 2522 C CA . ASP A 1 314 ? 3.623 -15.747 -18.183 1.00 96.06 314 ASP A CA 1
ATOM 2523 C C . ASP A 1 314 ? 2.687 -15.408 -19.365 1.00 96.06 314 ASP A C 1
ATOM 2525 O O . ASP A 1 314 ? 2.202 -14.281 -19.481 1.00 96.06 314 ASP A O 1
ATOM 2529 N N . PRO A 1 315 ? 2.396 -16.382 -20.247 1.00 93.12 315 PRO A N 1
ATOM 2530 C CA . PRO A 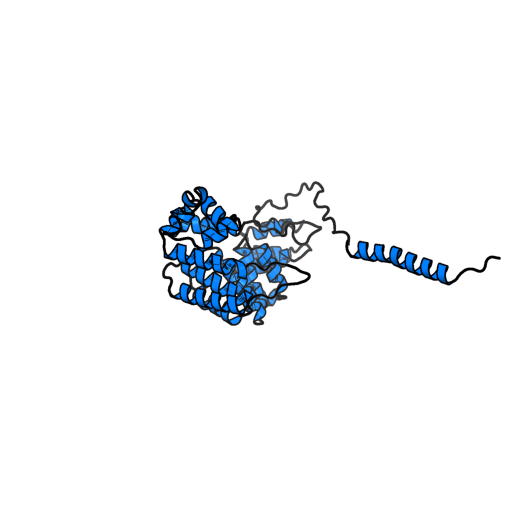1 315 ? 1.596 -16.150 -21.452 1.00 93.12 315 PRO A CA 1
ATOM 2531 C C . PRO A 1 315 ? 0.113 -15.892 -21.159 1.00 93.12 315 PRO A C 1
ATOM 2533 O O . PRO A 1 315 ? -0.630 -15.494 -22.052 1.00 93.12 315 PRO A O 1
ATOM 2536 N N . THR A 1 316 ? -0.341 -16.167 -19.933 1.00 91.00 316 THR A N 1
ATOM 2537 C CA . THR A 1 316 ? -1.732 -15.966 -19.503 1.00 91.00 316 THR A CA 1
ATOM 2538 C C . THR A 1 316 ? -1.968 -14.610 -18.851 1.00 91.00 316 THR A C 1
ATOM 2540 O O . THR A 1 316 ? -3.107 -14.287 -18.517 1.00 91.00 316 THR A O 1
ATOM 2543 N N . SER A 1 317 ? -0.910 -13.824 -18.646 1.00 89.44 317 SER A N 1
ATOM 2544 C CA . SER A 1 317 ? -1.007 -12.518 -18.013 1.00 89.44 317 SER A CA 1
ATOM 2545 C C . SER A 1 317 ? -1.709 -11.504 -18.913 1.00 89.44 317 SER A C 1
ATOM 2547 O O . SER A 1 317 ? -1.371 -11.357 -20.089 1.00 89.44 317 SER A O 1
ATOM 2549 N N . LEU A 1 318 ? -2.619 -10.715 -18.333 1.00 89.12 318 LEU A N 1
ATOM 2550 C CA . LEU A 1 318 ? -3.222 -9.556 -19.006 1.00 89.12 318 LEU A CA 1
ATOM 2551 C C . LEU A 1 318 ? -2.160 -8.524 -19.426 1.00 89.12 318 LEU A C 1
ATOM 2553 O O . LEU A 1 318 ? -2.364 -7.773 -20.380 1.00 89.12 318 LEU A O 1
ATOM 2557 N N . ILE A 1 319 ? -0.992 -8.536 -18.771 1.00 90.69 319 ILE A N 1
ATOM 2558 C CA . ILE A 1 319 ? 0.149 -7.680 -19.103 1.00 90.69 319 ILE A CA 1
ATOM 2559 C C . ILE A 1 319 ? 0.641 -7.916 -20.531 1.00 90.69 319 ILE A C 1
ATOM 2561 O O . ILE A 1 319 ? 0.957 -6.953 -21.226 1.00 90.69 319 ILE A O 1
ATOM 2565 N N . THR A 1 320 ? 0.703 -9.172 -20.989 1.00 91.00 320 THR A N 1
ATOM 2566 C CA . THR A 1 320 ? 1.109 -9.492 -22.366 1.00 91.00 320 THR A CA 1
ATOM 2567 C C . THR A 1 320 ? 0.212 -8.767 -23.359 1.00 91.00 320 THR A C 1
ATOM 2569 O O . THR A 1 320 ? 0.689 -8.167 -24.317 1.00 91.00 320 THR A O 1
ATOM 2572 N N . GLY A 1 321 ? -1.094 -8.803 -23.105 1.00 88.19 321 GLY A N 1
ATOM 2573 C CA . GLY A 1 321 ? -2.078 -8.133 -23.929 1.00 88.19 321 GLY A CA 1
ATOM 2574 C C . GLY A 1 321 ? -1.924 -6.609 -23.909 1.00 88.19 321 GLY A C 1
ATOM 2575 O O . GLY A 1 321 ? -1.954 -5.984 -24.965 1.00 88.19 321 GLY A O 1
ATOM 2576 N N . ALA A 1 322 ? -1.702 -6.022 -22.731 1.00 89.69 322 ALA A N 1
ATOM 2577 C CA . ALA A 1 322 ? -1.448 -4.589 -22.594 1.00 89.69 322 ALA A CA 1
ATOM 2578 C C . ALA A 1 322 ? -0.178 -4.149 -23.348 1.00 89.69 322 ALA A C 1
ATOM 2580 O O . ALA A 1 322 ? -0.213 -3.164 -24.082 1.00 89.69 322 ALA A O 1
ATOM 2581 N N . LEU A 1 323 ? 0.918 -4.907 -23.244 1.00 91.44 323 LEU A N 1
ATOM 2582 C CA . LEU A 1 323 ? 2.158 -4.630 -23.976 1.00 91.44 323 LEU A CA 1
ATOM 2583 C C . LEU A 1 323 ? 1.993 -4.800 -25.488 1.00 91.44 323 LEU A C 1
ATOM 2585 O O . LEU A 1 323 ? 2.477 -3.963 -26.235 1.00 91.44 323 LEU A O 1
ATOM 2589 N N . LEU A 1 324 ? 1.250 -5.812 -25.948 1.00 90.31 324 LEU A N 1
ATOM 2590 C CA . LEU A 1 324 ? 0.990 -6.018 -27.376 1.00 90.31 324 LEU A CA 1
ATOM 2591 C C . LEU A 1 324 ? 0.354 -4.787 -28.039 1.00 90.31 324 LEU A C 1
ATOM 2593 O O . LEU A 1 324 ? 0.677 -4.471 -29.180 1.00 90.31 324 LEU A O 1
ATOM 2597 N N . THR A 1 325 ? -0.520 -4.064 -27.330 1.00 86.81 325 THR A N 1
ATOM 2598 C CA . THR A 1 325 ? -1.138 -2.836 -27.866 1.00 86.81 325 THR A CA 1
ATOM 2599 C C . THR A 1 325 ? -0.162 -1.672 -28.043 1.00 86.81 325 THR A C 1
ATOM 2601 O O . THR A 1 325 ? -0.527 -0.690 -28.679 1.00 86.81 325 THR A O 1
ATOM 2604 N N . ARG A 1 326 ? 1.058 -1.770 -27.499 1.00 85.75 326 ARG A N 1
ATOM 2605 C CA . ARG A 1 326 ? 2.121 -0.760 -27.605 1.00 85.75 326 ARG A CA 1
ATOM 2606 C C . ARG A 1 326 ? 3.105 -1.035 -28.748 1.00 85.75 326 ARG A C 1
ATOM 2608 O O . ARG A 1 326 ? 3.994 -0.226 -28.978 1.00 85.75 326 ARG A O 1
ATOM 2615 N N . GLU A 1 327 ? 2.936 -2.146 -29.465 1.00 86.44 327 GLU A N 1
ATOM 2616 C CA . GLU A 1 327 ? 3.794 -2.570 -30.584 1.00 86.44 327 GLU A CA 1
ATOM 2617 C C . GLU A 1 327 ? 3.222 -2.187 -31.964 1.00 86.44 327 GLU A C 1
ATOM 2619 O O . GLU A 1 327 ? 3.581 -2.796 -32.976 1.00 86.44 327 GLU A O 1
ATOM 2624 N N . VAL A 1 328 ? 2.279 -1.236 -31.999 1.00 76.69 328 VAL A N 1
ATOM 2625 C CA . VAL A 1 328 ? 1.541 -0.811 -33.205 1.00 76.69 328 VAL A CA 1
ATOM 2626 C C . VAL A 1 328 ? 2.199 0.326 -33.967 1.00 76.69 328 VAL A C 1
ATOM 2628 O O . VAL A 1 328 ? 2.850 1.183 -33.331 1.00 76.69 328 VAL A O 1
#